Protein AF-A0A2E2NXN2-F1 (afdb_monomer_lite)

Structure (mmCIF, N/CA/C/O backbone):
data_AF-A0A2E2NXN2-F1
#
_entry.id   AF-A0A2E2NXN2-F1
#
loop_
_atom_site.group_PDB
_atom_site.id
_atom_site.type_symbol
_atom_site.label_atom_id
_atom_site.label_alt_id
_atom_site.label_comp_id
_atom_site.label_asym_id
_atom_site.label_entity_id
_atom_site.label_seq_id
_atom_site.pdbx_PDB_ins_code
_atom_site.Cartn_x
_atom_site.Cartn_y
_atom_site.Cartn_z
_atom_site.occupancy
_atom_site.B_iso_or_equiv
_atom_site.auth_seq_id
_atom_site.auth_comp_id
_atom_site.auth_asym_id
_atom_site.auth_atom_id
_atom_site.pdbx_PDB_model_num
ATOM 1 N N . MET A 1 1 ? 5.756 39.351 -25.625 1.00 52.53 1 MET A N 1
ATOM 2 C CA . MET A 1 1 ? 7.095 38.744 -25.832 1.00 52.53 1 MET A CA 1
ATOM 3 C C . MET A 1 1 ? 7.961 39.513 -26.841 1.00 52.53 1 MET A C 1
ATOM 5 O O . MET A 1 1 ? 9.166 39.566 -26.636 1.00 52.53 1 MET A O 1
ATOM 9 N N . SER A 1 2 ? 7.402 40.115 -27.902 1.00 68.62 2 SER A N 1
ATOM 10 C CA . SER A 1 2 ? 8.169 40.865 -28.922 1.00 68.62 2 SER A CA 1
ATOM 11 C C . SER A 1 2 ? 8.747 42.198 -28.428 1.00 68.62 2 SER A C 1
ATOM 13 O O . SER A 1 2 ? 9.876 42.533 -28.765 1.00 68.62 2 SER A O 1
ATOM 15 N N . ASP A 1 3 ? 8.009 42.917 -27.583 1.00 78.19 3 ASP A N 1
ATOM 16 C CA . ASP A 1 3 ? 8.387 44.254 -27.103 1.00 78.19 3 ASP A CA 1
ATOM 17 C C . ASP A 1 3 ? 9.702 44.262 -26.296 1.00 78.19 3 ASP A C 1
ATOM 19 O O . ASP A 1 3 ? 10.603 45.061 -26.533 1.00 78.19 3 ASP A O 1
ATOM 23 N N . LEU A 1 4 ? 9.886 43.268 -25.422 1.00 77.50 4 LEU A N 1
ATOM 24 C CA . LEU A 1 4 ? 11.126 43.073 -24.660 1.00 77.50 4 LEU A CA 1
ATOM 25 C C . LEU A 1 4 ? 12.338 42.795 -25.555 1.00 77.50 4 LEU A C 1
ATOM 27 O O . LEU A 1 4 ? 13.413 43.340 -25.319 1.00 77.50 4 LEU A O 1
ATOM 31 N N . ARG A 1 5 ? 12.174 41.968 -26.597 1.00 79.12 5 ARG A N 1
ATOM 32 C CA . ARG A 1 5 ? 13.269 41.676 -27.536 1.00 79.12 5 ARG A CA 1
ATOM 33 C C . ARG A 1 5 ? 13.701 42.920 -28.298 1.00 79.12 5 ARG A C 1
ATOM 35 O O . ARG A 1 5 ? 14.898 43.111 -28.490 1.00 79.12 5 ARG A O 1
ATOM 42 N N . ASN A 1 6 ? 12.748 43.752 -28.704 1.00 83.00 6 ASN A N 1
ATOM 43 C CA . ASN A 1 6 ? 13.043 44.978 -29.435 1.00 83.00 6 ASN A CA 1
ATOM 44 C C . ASN A 1 6 ? 13.785 45.978 -28.542 1.00 83.00 6 ASN A C 1
ATOM 46 O O . ASN A 1 6 ? 14.853 46.446 -28.920 1.00 83.00 6 ASN A O 1
ATOM 50 N N . ARG A 1 7 ? 13.323 46.171 -27.302 1.00 80.00 7 ARG A N 1
ATOM 51 C CA . ARG A 1 7 ? 13.971 47.063 -26.328 1.00 80.00 7 ARG A CA 1
ATOM 52 C C . ARG A 1 7 ? 15.392 46.636 -25.949 1.00 80.00 7 ARG A C 1
ATOM 54 O O . ARG A 1 7 ? 16.252 47.491 -25.770 1.00 80.00 7 ARG A O 1
ATOM 61 N N . ILE A 1 8 ? 15.661 45.333 -25.839 1.00 81.31 8 ILE A N 1
ATOM 62 C CA . ILE A 1 8 ? 17.018 44.816 -25.577 1.00 81.31 8 ILE A CA 1
ATOM 63 C C . ILE A 1 8 ? 17.920 45.032 -26.797 1.00 81.31 8 ILE A C 1
ATOM 65 O O . ILE A 1 8 ? 19.082 45.403 -26.657 1.00 81.31 8 ILE A O 1
ATOM 69 N N . LYS A 1 9 ? 17.383 44.824 -28.003 1.00 79.75 9 LYS A N 1
ATOM 70 C CA . LYS A 1 9 ? 18.127 45.002 -29.252 1.00 79.75 9 LYS A CA 1
ATOM 71 C C . LYS A 1 9 ? 18.479 46.471 -29.510 1.00 79.75 9 LYS A C 1
ATOM 73 O O . LYS A 1 9 ? 19.564 46.741 -30.014 1.00 79.75 9 LYS A O 1
ATOM 78 N N . GLU A 1 10 ? 17.588 47.390 -29.150 1.00 83.75 10 GLU A N 1
ATOM 79 C CA . GLU A 1 10 ? 17.779 48.839 -29.293 1.00 83.75 10 GLU A CA 1
ATOM 80 C C . GLU A 1 10 ? 18.794 49.413 -28.295 1.00 83.75 10 GLU A C 1
ATOM 82 O O . GLU A 1 10 ? 19.500 50.352 -28.640 1.00 83.75 10 GLU A O 1
ATOM 87 N N . ASN A 1 11 ? 18.934 48.816 -27.105 1.00 79.56 11 ASN A N 1
ATOM 88 C CA . ASN A 1 11 ? 19.851 49.285 -26.054 1.00 79.56 11 ASN A CA 1
ATOM 89 C C . ASN A 1 11 ? 21.095 48.387 -25.894 1.00 79.56 11 ASN A C 1
ATOM 91 O O . ASN A 1 11 ? 21.743 48.383 -24.853 1.00 79.56 11 ASN A O 1
ATOM 95 N N . LYS A 1 12 ? 21.439 47.600 -26.923 1.00 73.12 12 LYS A N 1
ATOM 96 C CA . LYS A 1 12 ? 22.493 46.567 -26.874 1.00 73.12 12 LYS A CA 1
ATOM 97 C C . LYS A 1 12 ? 23.868 47.100 -26.435 1.00 73.12 12 LYS A C 1
ATOM 99 O O . LYS A 1 12 ? 24.584 46.398 -25.730 1.00 73.12 12 LYS A O 1
ATOM 104 N N . SER A 1 13 ? 24.220 48.333 -26.805 1.00 72.06 13 SER A N 1
ATOM 105 C CA . SER A 1 13 ? 25.487 48.967 -26.402 1.00 72.06 13 SER A CA 1
ATOM 106 C C . SER A 1 13 ? 25.571 49.261 -24.901 1.00 72.06 13 SER A C 1
ATOM 108 O O . SER A 1 13 ? 26.657 49.231 -24.342 1.00 72.06 13 SER A O 1
ATOM 110 N N . GLU A 1 14 ? 24.442 49.491 -24.222 1.00 70.00 14 GLU A N 1
ATOM 111 C CA . GLU A 1 14 ? 24.423 49.708 -22.766 1.00 70.00 14 GLU A CA 1
ATOM 112 C C . GLU A 1 14 ? 24.625 48.407 -21.972 1.00 70.00 14 GLU A C 1
ATOM 114 O O . GLU A 1 14 ? 24.992 48.451 -20.798 1.00 70.00 14 GLU A O 1
ATOM 119 N N . PHE A 1 15 ? 24.402 47.247 -22.600 1.00 68.75 15 PHE A N 1
ATOM 120 C CA . PHE A 1 15 ? 24.494 45.936 -21.951 1.00 68.75 15 PHE A CA 1
ATOM 121 C C . PHE A 1 15 ? 25.829 45.216 -22.178 1.00 68.75 15 PHE A C 1
ATOM 123 O O . PHE A 1 15 ? 26.239 44.441 -21.316 1.00 68.75 15 PHE A O 1
ATOM 130 N N . ASP A 1 16 ? 26.504 45.456 -23.306 1.00 68.06 16 ASP A N 1
ATOM 131 C CA . ASP A 1 16 ? 27.692 44.685 -23.710 1.00 68.06 16 ASP A CA 1
ATOM 132 C C . ASP A 1 16 ? 29.033 45.274 -23.205 1.00 68.06 16 ASP A C 1
ATOM 134 O O . ASP A 1 16 ? 30.060 44.607 -23.307 1.00 68.06 16 ASP A O 1
ATOM 138 N N . GLU A 1 17 ? 29.059 46.497 -22.654 1.00 64.50 17 GLU A N 1
ATOM 139 C CA . GLU A 1 17 ? 30.315 47.242 -22.402 1.00 64.50 17 GLU A CA 1
ATOM 140 C C . GLU A 1 17 ? 30.837 47.226 -20.949 1.00 64.50 17 GLU A C 1
ATOM 142 O O . GLU A 1 17 ? 31.916 47.752 -20.677 1.00 64.50 17 GLU A O 1
ATOM 147 N N . GLN A 1 18 ? 30.126 46.618 -19.994 1.00 68.25 18 GLN A N 1
ATOM 148 C CA . GLN A 1 18 ? 30.577 46.566 -18.595 1.00 68.25 18 GLN A CA 1
ATOM 149 C C . GLN A 1 18 ? 31.181 45.208 -18.237 1.00 68.25 18 GLN A C 1
ATOM 151 O O . GLN A 1 18 ? 30.473 44.212 -18.079 1.00 68.25 18 GLN A O 1
ATOM 156 N N . GLU A 1 19 ? 32.499 45.178 -18.027 1.00 69.31 19 GLU A N 1
ATOM 157 C CA . GLU A 1 19 ? 33.149 44.028 -17.405 1.00 69.31 19 GLU A CA 1
ATOM 158 C C . GLU A 1 19 ? 32.616 43.821 -15.982 1.00 69.31 19 GLU A C 1
ATOM 160 O O . GLU A 1 19 ? 32.508 44.749 -15.173 1.00 69.31 19 GLU A O 1
ATOM 165 N N . LEU A 1 20 ? 32.270 42.573 -15.668 1.00 74.50 20 LEU A N 1
ATOM 166 C CA . LEU A 1 20 ? 31.746 42.225 -14.356 1.00 74.50 20 LEU A CA 1
ATOM 167 C C . LEU A 1 20 ? 32.808 42.499 -13.276 1.00 74.50 20 LEU A C 1
ATOM 169 O O . LEU A 1 20 ? 33.968 42.114 -13.437 1.00 74.50 20 LEU A O 1
ATOM 173 N N . PRO A 1 21 ? 32.431 43.097 -12.131 1.00 77.81 21 PRO A N 1
ATOM 174 C CA . PRO A 1 21 ? 33.379 43.391 -11.065 1.00 77.81 21 PRO A CA 1
ATOM 175 C C . PRO A 1 21 ? 34.055 42.113 -10.558 1.00 77.81 21 PRO A C 1
ATOM 177 O O . PRO A 1 21 ? 33.411 41.068 -10.415 1.00 77.81 21 PRO A O 1
ATOM 180 N N . PHE A 1 22 ? 35.343 42.206 -10.225 1.00 79.44 22 PHE A N 1
ATOM 181 C CA . PHE A 1 22 ? 36.144 41.062 -9.791 1.00 79.44 22 PHE A CA 1
ATOM 182 C C . PHE A 1 22 ? 35.458 40.259 -8.667 1.00 79.44 22 PHE A C 1
ATOM 184 O O . PHE A 1 22 ? 34.913 40.814 -7.708 1.00 79.44 22 PHE A O 1
ATOM 191 N N . GLY A 1 23 ? 35.439 38.930 -8.807 1.00 80.56 23 GLY A N 1
ATOM 192 C CA . GLY A 1 23 ? 34.753 38.026 -7.877 1.00 80.56 23 GLY A CA 1
ATOM 193 C C . GLY A 1 23 ? 33.227 37.956 -8.041 1.00 80.56 23 GLY A C 1
ATOM 194 O O . GLY A 1 23 ? 32.562 37.311 -7.226 1.00 80.56 23 GLY A O 1
ATOM 195 N N . HIS A 1 24 ? 32.642 38.581 -9.074 1.00 85.69 24 HIS A N 1
ATOM 196 C CA . HIS A 1 24 ? 31.220 38.441 -9.408 1.00 85.69 24 HIS A CA 1
ATOM 197 C C . HIS A 1 24 ? 30.812 36.974 -9.567 1.00 85.69 24 HIS A C 1
ATOM 199 O O . HIS A 1 24 ? 29.833 36.559 -8.952 1.00 85.69 24 HIS A O 1
ATOM 205 N N . GLU A 1 25 ? 31.592 36.177 -10.297 1.00 82.94 25 GLU A N 1
ATOM 206 C CA . GLU A 1 25 ? 31.293 34.761 -10.510 1.00 82.94 25 GLU A CA 1
ATOM 207 C C . GLU A 1 25 ? 31.271 33.963 -9.202 1.00 82.94 25 GLU A C 1
ATOM 209 O O . GLU A 1 25 ? 30.300 33.263 -8.928 1.00 82.94 25 GLU A O 1
ATOM 214 N N . ALA A 1 26 ? 32.260 34.146 -8.326 1.00 86.31 26 ALA A N 1
ATOM 215 C CA . ALA A 1 26 ? 32.277 33.487 -7.020 1.00 86.31 26 ALA A CA 1
ATOM 216 C C . ALA A 1 26 ? 31.067 33.887 -6.151 1.00 86.31 26 ALA A C 1
ATOM 218 O O . ALA A 1 26 ? 30.450 33.044 -5.494 1.00 86.31 26 ALA A O 1
ATOM 219 N N . ARG A 1 27 ? 30.670 35.170 -6.167 1.00 84.38 27 ARG A N 1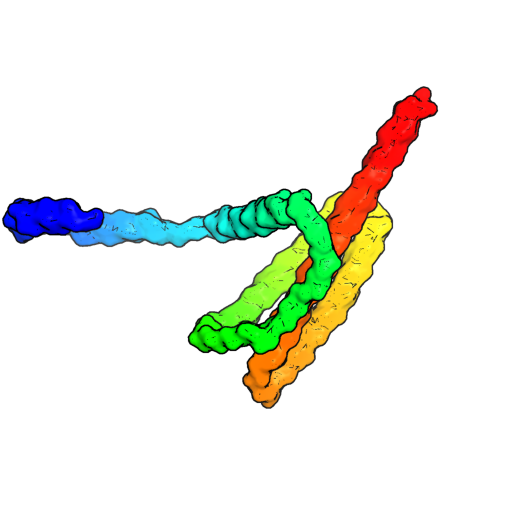
ATOM 220 C CA . ARG A 1 27 ? 29.462 35.650 -5.467 1.00 84.38 27 ARG A CA 1
ATOM 221 C C . ARG A 1 27 ? 28.183 35.082 -6.081 1.00 84.38 27 ARG A C 1
ATOM 223 O O . ARG A 1 27 ? 27.268 34.729 -5.338 1.00 84.38 27 ARG A O 1
ATOM 230 N N . PHE A 1 28 ? 28.122 34.984 -7.405 1.00 85.88 28 PHE A N 1
ATOM 231 C CA . PHE A 1 28 ? 26.993 34.433 -8.143 1.00 85.88 28 PHE A CA 1
ATOM 232 C C . PHE A 1 28 ? 26.836 32.934 -7.878 1.00 85.88 28 PHE A C 1
ATOM 234 O O . PHE A 1 28 ? 25.760 32.499 -7.475 1.00 85.88 28 PHE A O 1
ATOM 241 N N . GLN A 1 29 ? 27.920 32.161 -7.957 1.00 83.56 29 GLN A N 1
ATOM 242 C CA . GLN A 1 29 ? 27.937 30.738 -7.614 1.00 83.56 29 GLN A CA 1
ATOM 243 C C . GLN A 1 29 ? 27.533 30.495 -6.152 1.00 83.56 29 GLN A C 1
AT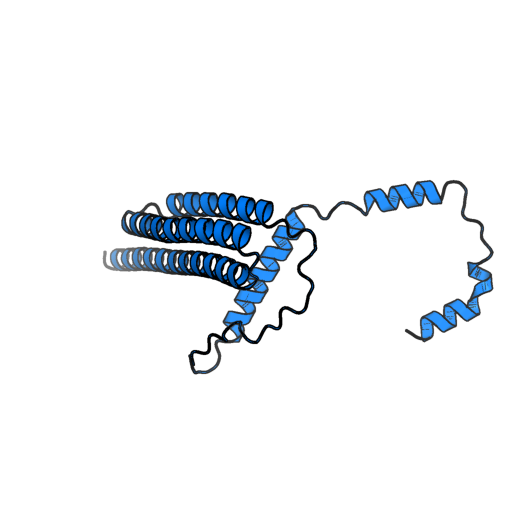OM 245 O O . GLN A 1 29 ? 26.752 2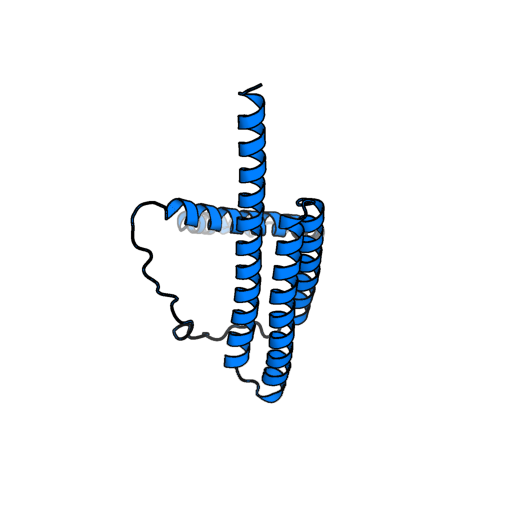9.588 -5.866 1.00 83.56 29 GLN A O 1
ATOM 250 N N . ASN A 1 30 ? 27.989 31.332 -5.215 1.00 84.06 30 ASN A N 1
ATOM 251 C CA . ASN A 1 30 ? 27.572 31.242 -3.812 1.00 84.06 30 ASN A CA 1
ATOM 252 C C . ASN A 1 30 ? 26.077 31.554 -3.613 1.00 84.06 30 ASN A C 1
ATOM 254 O O . ASN A 1 30 ? 25.426 30.928 -2.773 1.00 84.06 30 ASN A O 1
ATOM 258 N N . ARG A 1 31 ? 25.507 32.487 -4.388 1.00 81.81 31 ARG A N 1
ATOM 259 C CA . ARG A 1 31 ? 24.061 32.773 -4.392 1.00 81.81 31 ARG A CA 1
ATOM 260 C C . ARG A 1 31 ? 23.259 31.630 -5.019 1.00 81.81 31 ARG A C 1
ATOM 262 O O . ARG A 1 31 ? 22.259 31.228 -4.433 1.00 81.81 31 ARG A O 1
ATOM 269 N N . LEU A 1 32 ? 23.737 31.052 -6.123 1.00 74.69 32 LEU A N 1
ATOM 270 C CA . LEU A 1 32 ? 23.156 29.867 -6.764 1.00 74.69 32 LEU A CA 1
ATOM 271 C C . LEU A 1 32 ? 23.115 28.675 -5.811 1.00 74.69 32 LEU A C 1
ATOM 273 O O . LEU A 1 32 ? 22.061 28.078 -5.640 1.00 74.69 32 LEU A O 1
ATOM 277 N N . LYS A 1 33 ? 24.213 28.373 -5.110 1.00 72.38 33 LYS A N 1
ATOM 278 C CA . LYS A 1 33 ? 24.255 27.290 -4.110 1.00 72.38 33 LYS A CA 1
ATOM 279 C C . LYS A 1 33 ? 23.304 27.532 -2.930 1.00 72.38 33 LYS A C 1
ATOM 281 O O . LYS A 1 33 ? 22.752 26.577 -2.394 1.00 72.38 33 LYS A O 1
ATOM 286 N N . LYS A 1 34 ? 23.066 28.793 -2.541 1.00 68.56 34 LYS A N 1
ATOM 287 C CA . LYS A 1 34 ? 22.053 29.162 -1.530 1.00 68.56 34 LYS A CA 1
ATOM 288 C C . LYS A 1 34 ? 20.613 29.041 -2.039 1.00 68.56 34 LYS A C 1
ATOM 290 O O . LYS A 1 34 ? 19.726 28.788 -1.229 1.00 68.56 34 LYS A O 1
ATOM 295 N N . MET A 1 35 ? 20.390 29.241 -3.337 1.00 61.06 35 MET A N 1
ATOM 296 C CA . MET A 1 35 ? 19.080 29.126 -3.987 1.00 61.06 35 MET A CA 1
ATOM 297 C C . MET A 1 35 ? 18.747 27.674 -4.347 1.00 61.06 35 MET A C 1
ATOM 299 O O . MET A 1 35 ? 17.594 27.275 -4.255 1.00 61.06 35 MET A O 1
ATOM 303 N N . ASN A 1 36 ? 19.767 26.856 -4.621 1.00 51.31 36 ASN A N 1
ATOM 304 C CA . ASN A 1 36 ? 19.680 25.410 -4.814 1.00 51.31 36 ASN A CA 1
ATOM 305 C C . ASN A 1 36 ? 19.553 24.661 -3.476 1.00 51.31 36 ASN A C 1
ATOM 307 O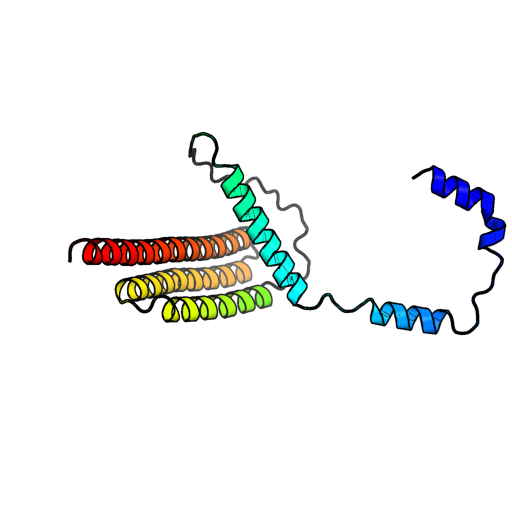 O . ASN A 1 36 ? 20.126 23.588 -3.268 1.00 51.31 36 ASN A O 1
ATOM 311 N N . ARG A 1 37 ? 18.790 25.230 -2.535 1.00 55.12 37 ARG A N 1
ATOM 312 C CA . ARG A 1 37 ? 18.192 24.411 -1.490 1.00 55.12 37 ARG A CA 1
ATOM 313 C C . ARG A 1 37 ? 17.262 23.472 -2.232 1.00 55.12 37 ARG A C 1
ATOM 315 O O . ARG A 1 37 ? 16.224 23.918 -2.714 1.00 55.12 37 ARG A O 1
ATOM 322 N N . LYS A 1 38 ? 17.662 22.197 -2.339 1.00 57.88 38 LYS A N 1
ATOM 323 C CA . LYS A 1 38 ? 16.748 21.111 -2.701 1.00 57.88 38 LYS A CA 1
ATOM 324 C C . LYS A 1 38 ? 15.438 21.419 -1.984 1.00 57.88 38 LYS A C 1
ATOM 326 O O . LYS A 1 38 ? 15.511 21.664 -0.770 1.00 57.88 38 LYS A O 1
ATOM 331 N N . PRO A 1 39 ? 14.305 21.526 -2.695 1.00 54.38 39 PRO A N 1
ATOM 332 C CA . PRO A 1 39 ? 13.063 21.860 -2.034 1.00 54.38 39 PRO A CA 1
ATOM 333 C C . PRO A 1 39 ? 12.926 20.868 -0.873 1.00 54.38 39 PRO A C 1
ATOM 335 O O . PRO A 1 39 ? 13.111 19.658 -1.030 1.00 54.38 39 PRO A O 1
ATOM 338 N N . GLY A 1 40 ? 12.859 21.403 0.350 1.00 57.75 40 GLY A N 1
ATOM 339 C CA . GLY A 1 40 ? 12.962 20.567 1.545 1.00 57.75 40 GLY A CA 1
ATOM 340 C C . GLY A 1 40 ? 11.818 19.570 1.508 1.00 57.75 40 GLY A C 1
ATOM 341 O O . GLY A 1 40 ? 10.741 19.980 1.101 1.00 57.75 40 GLY A O 1
ATOM 342 N N . ARG A 1 41 ? 12.031 18.308 1.910 1.00 59.62 41 ARG A N 1
ATOM 343 C CA . ARG A 1 41 ? 11.111 17.137 1.850 1.00 59.62 41 ARG A CA 1
ATOM 344 C C . ARG A 1 41 ? 9.611 17.408 2.101 1.00 59.62 41 ARG A C 1
ATOM 346 O O . ARG A 1 41 ? 8.763 16.622 1.708 1.00 59.62 41 ARG A O 1
ATOM 353 N N . ASN A 1 42 ? 9.279 18.545 2.695 1.00 57.16 42 ASN A N 1
ATOM 354 C CA . ASN A 1 42 ? 7.948 19.132 2.788 1.00 57.16 42 ASN A CA 1
ATOM 355 C C . ASN A 1 42 ? 7.313 19.541 1.441 1.00 57.16 42 ASN A C 1
ATOM 357 O O . ASN A 1 42 ? 6.094 19.546 1.366 1.00 57.16 42 ASN A O 1
ATOM 361 N N . TRP A 1 43 ? 8.066 19.856 0.381 1.00 57.19 43 TRP A N 1
ATOM 362 C CA . TRP A 1 43 ? 7.482 20.158 -0.938 1.00 57.19 43 TRP A CA 1
ATOM 363 C C . TRP A 1 43 ? 6.816 18.932 -1.558 1.00 57.19 43 TRP A C 1
ATOM 365 O O . TRP A 1 43 ? 5.762 19.072 -2.159 1.00 57.19 43 TRP A O 1
ATOM 375 N N . LEU A 1 44 ? 7.376 17.737 -1.335 1.00 60.84 44 LEU A N 1
ATOM 376 C CA . LEU A 1 44 ? 6.738 16.476 -1.709 1.00 60.84 44 LEU A CA 1
ATOM 377 C C . LEU A 1 44 ? 5.464 16.252 -0.895 1.00 60.84 44 LEU A C 1
ATOM 379 O O . LEU A 1 44 ? 4.478 15.785 -1.442 1.00 60.84 44 LEU A O 1
ATOM 383 N N . LYS A 1 45 ? 5.439 16.654 0.385 1.00 66.25 45 LYS A N 1
ATOM 384 C CA . LYS A 1 45 ? 4.210 16.621 1.198 1.00 66.25 45 LYS A CA 1
ATOM 385 C C . LYS A 1 45 ? 3.156 17.602 0.680 1.00 66.25 45 LYS A C 1
ATOM 387 O O . LYS A 1 45 ? 1.982 17.268 0.665 1.00 66.25 45 LYS A O 1
ATOM 392 N N . ILE A 1 46 ? 3.573 18.792 0.244 1.00 67.75 46 ILE A N 1
ATOM 393 C CA . ILE A 1 46 ? 2.688 19.803 -0.352 1.00 67.75 46 ILE A CA 1
ATOM 394 C C . ILE A 1 46 ? 2.181 19.330 -1.718 1.00 67.75 46 ILE A C 1
ATOM 396 O O . ILE A 1 46 ? 1.002 19.486 -2.000 1.00 67.75 46 ILE A O 1
ATOM 400 N N . ALA A 1 47 ? 3.034 18.711 -2.536 1.00 62.69 47 ALA A N 1
ATOM 401 C CA . ALA A 1 47 ? 2.650 18.130 -3.817 1.00 62.69 47 ALA A CA 1
ATOM 402 C C . ALA A 1 47 ? 1.691 16.946 -3.628 1.00 62.69 47 ALA A C 1
ATOM 404 O O . ALA A 1 47 ? 0.655 16.909 -4.276 1.00 62.69 47 ALA A O 1
ATOM 405 N N . ALA A 1 48 ? 1.968 16.042 -2.684 1.00 66.81 48 ALA A N 1
ATOM 406 C CA . ALA A 1 48 ? 1.070 14.944 -2.333 1.00 66.81 48 ALA A CA 1
ATOM 407 C C . ALA A 1 48 ? -0.282 15.461 -1.816 1.00 66.81 48 ALA A C 1
ATOM 409 O O . ALA A 1 48 ? -1.326 15.011 -2.272 1.00 66.81 48 ALA A O 1
ATOM 410 N N . ALA A 1 49 ? -0.280 16.462 -0.930 1.00 74.81 49 ALA A N 1
ATOM 411 C CA . ALA A 1 49 ? -1.509 17.095 -0.457 1.00 74.81 49 ALA A CA 1
ATOM 412 C C . ALA A 1 49 ? -2.269 17.812 -1.586 1.00 74.81 49 ALA A C 1
ATOM 414 O O . ALA A 1 49 ? -3.492 17.756 -1.617 1.00 74.81 49 ALA A O 1
ATOM 415 N N . ALA A 1 50 ? -1.572 18.451 -2.530 1.00 73.69 50 ALA A N 1
ATOM 416 C CA . ALA A 1 50 ? -2.188 19.088 -3.690 1.00 73.69 50 ALA A CA 1
ATOM 417 C C . ALA A 1 50 ? -2.796 18.059 -4.651 1.00 73.69 50 ALA A C 1
ATOM 419 O O . ALA A 1 50 ? -3.903 18.274 -5.124 1.00 73.69 50 ALA A O 1
ATOM 420 N N . VAL A 1 51 ? -2.129 16.926 -4.891 1.00 78.00 51 VAL A N 1
ATOM 421 C CA . VAL A 1 51 ? -2.678 15.816 -5.686 1.00 78.00 51 VAL A CA 1
ATOM 422 C C . VAL A 1 51 ? -3.924 15.242 -5.014 1.00 78.00 51 VAL A C 1
ATOM 424 O O . VAL A 1 51 ? -4.940 15.083 -5.679 1.00 78.00 51 VAL A O 1
ATOM 427 N N . ILE A 1 52 ? -3.898 15.022 -3.696 1.00 78.31 52 ILE A N 1
ATOM 428 C CA . ILE A 1 52 ? -5.069 14.560 -2.934 1.00 78.31 52 ILE A CA 1
ATOM 429 C C . ILE A 1 52 ? -6.201 15.599 -2.976 1.00 78.31 52 ILE A C 1
ATOM 431 O O . ILE A 1 52 ? -7.362 15.236 -3.139 1.00 78.31 52 ILE A O 1
ATOM 435 N N . LEU A 1 53 ? -5.899 16.896 -2.870 1.00 76.94 53 LEU A N 1
ATOM 436 C CA . LEU A 1 53 ? -6.903 17.963 -2.964 1.00 76.94 53 LEU A CA 1
ATOM 437 C C . LEU A 1 53 ? -7.483 18.112 -4.374 1.00 76.94 53 LEU A C 1
ATOM 439 O O . LEU A 1 53 ? -8.670 18.376 -4.509 1.00 76.94 53 LEU A O 1
ATOM 443 N N . ILE A 1 54 ? -6.677 17.931 -5.421 1.00 74.75 54 ILE A N 1
ATOM 444 C CA . ILE A 1 54 ? -7.146 17.954 -6.812 1.00 74.75 54 ILE A CA 1
ATOM 445 C C . ILE A 1 54 ? -7.990 16.710 -7.096 1.00 74.75 54 ILE A C 1
ATOM 447 O O . ILE A 1 54 ? -9.052 16.836 -7.692 1.00 74.75 54 ILE A O 1
ATOM 451 N N . ALA A 1 55 ? -7.574 15.535 -6.617 1.00 66.94 55 ALA A N 1
ATOM 452 C CA . ALA A 1 55 ? -8.336 14.297 -6.750 1.00 66.94 55 ALA A CA 1
ATOM 453 C C . ALA A 1 55 ? -9.675 14.378 -6.005 1.00 66.94 55 ALA A C 1
ATOM 455 O O . ALA A 1 55 ? -10.721 14.122 -6.590 1.00 66.94 55 ALA A O 1
ATOM 456 N N . THR A 1 56 ? -9.678 14.819 -4.745 1.00 68.06 56 THR A N 1
ATOM 457 C CA . THR A 1 56 ? -10.927 14.997 -3.983 1.00 68.06 56 THR A CA 1
ATOM 458 C C . THR A 1 56 ? -11.788 16.127 -4.548 1.00 68.06 56 THR A C 1
ATOM 460 O O . THR A 1 56 ? -13.004 15.991 -4.603 1.00 68.06 56 THR A O 1
ATOM 463 N N . GLY A 1 57 ? -11.186 17.214 -5.039 1.00 69.62 57 GLY A N 1
ATOM 464 C CA . GLY A 1 57 ? -11.893 18.300 -5.716 1.00 69.62 57 GLY A CA 1
ATOM 465 C C . GLY A 1 57 ? -12.553 17.867 -7.027 1.00 69.62 57 GLY A C 1
ATOM 466 O O . GLY A 1 57 ? -13.694 18.244 -7.271 1.00 69.62 57 GLY A O 1
ATOM 467 N N . ALA A 1 58 ? -11.881 17.045 -7.838 1.00 64.56 58 ALA A N 1
ATOM 468 C CA . ALA A 1 58 ? -12.438 16.484 -9.069 1.00 64.56 58 ALA A CA 1
ATOM 469 C C . ALA A 1 58 ? -13.602 15.522 -8.780 1.00 64.56 58 ALA A C 1
ATOM 471 O O . ALA A 1 58 ? -14.643 15.623 -9.417 1.00 64.56 58 ALA A O 1
ATOM 472 N N . LEU A 1 59 ? -13.472 14.666 -7.759 1.00 62.47 59 LEU A N 1
ATOM 473 C CA . LEU A 1 59 ? -14.533 13.739 -7.342 1.00 62.47 59 LEU A CA 1
ATOM 474 C C . LEU A 1 59 ? -15.768 14.454 -6.772 1.00 62.47 59 LEU A C 1
ATOM 476 O O . LEU A 1 59 ? -16.888 13.976 -6.920 1.00 62.47 59 LEU A O 1
ATOM 480 N N . LEU A 1 60 ? -15.581 15.599 -6.111 1.00 60.69 60 LEU A N 1
ATOM 481 C CA . LEU A 1 60 ? -16.690 16.414 -5.607 1.00 60.69 60 LEU A CA 1
ATOM 482 C C . LEU A 1 60 ? -17.324 17.288 -6.697 1.00 60.69 60 LEU A C 1
ATOM 484 O O . LEU A 1 60 ? -18.500 17.623 -6.582 1.00 60.69 60 LEU A O 1
ATOM 488 N N . TRP A 1 61 ? -16.565 17.652 -7.734 1.00 59.00 61 TRP A N 1
ATOM 489 C CA . TRP A 1 61 ? -17.070 18.380 -8.900 1.00 59.00 61 TRP A CA 1
ATOM 490 C C . TRP A 1 61 ? -17.959 17.497 -9.785 1.00 59.00 61 TRP A C 1
ATOM 492 O O . TRP A 1 61 ? -18.915 17.995 -10.369 1.00 59.00 61 TRP A O 1
ATOM 502 N N . ASP A 1 62 ? -17.682 16.194 -9.840 1.00 52.59 62 ASP A N 1
ATOM 503 C CA . ASP A 1 62 ? -18.417 15.222 -10.663 1.00 52.59 62 ASP A CA 1
ATOM 504 C C . ASP A 1 62 ? -19.733 14.726 -10.023 1.00 52.59 62 ASP A C 1
ATOM 506 O O . ASP A 1 62 ? -20.455 13.913 -10.587 1.00 52.59 62 ASP A O 1
ATOM 510 N N . ASN A 1 63 ? -20.095 15.242 -8.841 1.00 47.41 63 ASN A N 1
ATOM 511 C CA . ASN A 1 63 ? -21.336 14.894 -8.135 1.00 47.41 63 ASN A CA 1
ATOM 512 C C . ASN A 1 63 ? -22.570 15.680 -8.616 1.00 47.41 63 ASN A C 1
ATOM 514 O O . ASN A 1 63 ? -23.524 15.856 -7.852 1.00 47.41 63 ASN A O 1
ATOM 518 N N . ASP A 1 64 ? -22.587 16.129 -9.871 1.00 49.56 64 ASP A N 1
ATOM 519 C CA . ASP A 1 64 ? -23.813 16.598 -10.510 1.00 49.56 64 ASP A CA 1
ATOM 520 C C . ASP A 1 64 ? -24.118 15.740 -11.745 1.00 49.56 64 ASP A C 1
ATOM 522 O O . ASP A 1 64 ? -23.451 15.803 -12.773 1.00 49.56 64 ASP A O 1
ATOM 526 N N . SER A 1 65 ? -25.187 14.955 -11.610 1.00 45.25 65 SER A N 1
ATOM 527 C CA . SER A 1 65 ? -25.887 14.174 -12.636 1.00 45.25 65 SER A CA 1
ATOM 528 C C . SER A 1 65 ? -25.249 12.871 -13.160 1.00 45.25 65 SER A C 1
ATOM 530 O O . SER A 1 65 ? -24.535 12.830 -14.149 1.00 45.25 65 SER A O 1
ATOM 532 N N . SER A 1 66 ? -25.762 11.780 -12.578 1.00 45.69 66 SER A N 1
ATOM 533 C CA . SER A 1 66 ? -26.335 10.609 -13.265 1.00 45.69 66 SER A CA 1
ATOM 534 C C . SER A 1 66 ? -25.442 9.693 -14.116 1.00 45.69 66 SER A C 1
ATOM 536 O O . SER A 1 66 ? -24.839 10.097 -15.097 1.00 45.69 66 SER A O 1
ATOM 538 N N . GLU A 1 67 ? -25.597 8.400 -13.809 1.00 38.22 67 GLU A N 1
ATOM 539 C CA . GLU A 1 67 ? -25.160 7.214 -14.556 1.00 38.22 67 GLU A CA 1
ATOM 540 C C . GLU A 1 67 ? -23.750 6.704 -14.244 1.00 38.22 67 GLU A C 1
ATOM 542 O O . GLU A 1 67 ? -22.779 6.905 -14.965 1.00 38.22 67 GLU A O 1
ATOM 547 N N . LEU A 1 68 ? -23.707 5.892 -13.182 1.00 46.78 68 LEU A N 1
ATOM 548 C CA . LEU A 1 68 ? -22.756 4.799 -13.005 1.00 46.78 68 LEU A CA 1
ATOM 549 C C . LEU A 1 68 ? -22.884 3.807 -14.175 1.00 46.78 68 LEU A C 1
ATOM 551 O O . LEU A 1 68 ? -23.483 2.742 -14.038 1.00 46.78 68 LEU A O 1
ATOM 555 N N . ASN A 1 69 ? -22.333 4.158 -15.332 1.00 36.62 69 ASN A N 1
ATOM 556 C CA . ASN A 1 69 ? -22.029 3.199 -16.378 1.00 36.62 69 ASN A CA 1
ATOM 557 C C . ASN A 1 69 ? -20.567 2.796 -16.236 1.00 36.62 69 ASN A C 1
ATOM 559 O O . ASN A 1 69 ? -19.636 3.556 -16.487 1.00 36.62 69 ASN A O 1
ATOM 563 N N . SER A 1 70 ? -20.404 1.551 -15.808 1.00 47.53 70 SER A N 1
ATOM 564 C CA . SER A 1 70 ? -19.189 0.767 -15.911 1.00 47.53 70 SER A CA 1
ATOM 565 C C . SER A 1 70 ? -18.546 0.928 -17.289 1.00 47.53 70 SER A C 1
ATOM 567 O O . SER A 1 70 ? -19.010 0.374 -18.285 1.00 47.53 70 SER A O 1
ATOM 569 N N . SER A 1 71 ? -17.440 1.647 -17.334 1.00 35.22 71 SER A N 1
ATOM 570 C CA . SER A 1 71 ? -16.382 1.441 -18.309 1.00 35.22 71 SER A CA 1
ATOM 571 C C . SER A 1 71 ? -15.086 1.646 -17.551 1.00 35.22 71 SER A C 1
ATOM 573 O O . SER A 1 71 ? -14.520 2.730 -17.502 1.00 35.22 71 SER A O 1
ATOM 575 N N . VAL A 1 72 ? -14.653 0.572 -16.889 1.00 43.44 72 VAL A N 1
ATOM 576 C CA . VAL A 1 72 ? -13.222 0.346 -16.719 1.00 43.44 72 VAL A CA 1
ATOM 577 C C . VAL A 1 72 ? -12.699 0.275 -18.147 1.00 43.44 72 VAL A C 1
ATOM 579 O O . VAL A 1 72 ? -12.851 -0.752 -18.807 1.00 43.44 72 VAL A O 1
ATOM 582 N N . GLU A 1 73 ? -12.208 1.403 -18.662 1.00 36.12 73 GLU A N 1
ATOM 583 C CA . GLU A 1 73 ? -11.394 1.410 -19.866 1.00 36.12 73 GLU A CA 1
ATOM 584 C C . GLU A 1 73 ? -10.261 0.428 -19.602 1.00 36.12 73 GLU A C 1
ATOM 586 O O . GLU A 1 73 ? -9.397 0.617 -18.742 1.00 36.12 73 GLU A O 1
ATOM 591 N N . THR A 1 74 ? -10.337 -0.704 -20.289 1.00 38.00 74 THR A N 1
ATOM 592 C CA . THR A 1 74 ? -9.240 -1.641 -20.381 1.00 38.00 74 THR A CA 1
ATOM 593 C C . THR A 1 74 ? -8.023 -0.855 -20.829 1.00 38.00 74 THR A C 1
ATOM 595 O O . THR A 1 74 ? -8.038 -0.240 -21.890 1.00 38.00 74 THR A O 1
ATOM 598 N N . VAL A 1 75 ? -6.959 -0.940 -20.035 1.00 48.38 75 VAL A N 1
ATOM 599 C CA . VAL A 1 75 ? -5.605 -0.394 -20.248 1.00 48.38 75 VAL A CA 1
ATOM 600 C C . VAL A 1 75 ? -4.950 -0.871 -21.568 1.00 48.38 75 VAL A C 1
ATOM 602 O O . VAL A 1 75 ? -3.756 -0.700 -21.771 1.00 48.38 75 VAL A O 1
ATOM 605 N N . ALA A 1 76 ? -5.717 -1.505 -22.458 1.00 44.06 76 ALA A N 1
ATOM 606 C CA . ALA A 1 76 ? -5.314 -2.029 -23.752 1.00 44.06 76 ALA A CA 1
ATOM 607 C C . ALA A 1 76 ? -5.088 -0.935 -24.813 1.00 44.06 76 ALA A C 1
ATOM 609 O O . ALA A 1 76 ? -4.359 -1.197 -25.763 1.00 44.06 76 ALA A O 1
ATOM 610 N N . ASP A 1 77 ? -5.641 0.272 -24.631 1.00 34.62 77 ASP A N 1
ATOM 611 C CA . ASP A 1 77 ? -5.454 1.404 -25.560 1.00 34.62 77 ASP A CA 1
ATOM 612 C C . ASP A 1 77 ? -4.389 2.414 -25.098 1.00 34.62 77 ASP A C 1
ATOM 614 O O . ASP A 1 77 ? -4.108 3.395 -25.787 1.00 34.62 77 ASP A O 1
ATOM 618 N N . LEU A 1 78 ? -3.732 2.164 -23.960 1.00 42.66 78 LEU A N 1
ATOM 619 C CA . LEU A 1 78 ? -2.471 2.830 -23.660 1.00 42.66 78 LEU A CA 1
ATOM 620 C C . LEU A 1 78 ? -1.388 2.143 -24.492 1.00 42.66 78 LEU A C 1
ATOM 622 O O . LEU A 1 78 ? -0.706 1.232 -24.022 1.00 42.66 78 LEU A O 1
ATOM 626 N N . GLU A 1 79 ? -1.216 2.601 -25.736 1.00 41.56 79 GLU A N 1
ATOM 627 C CA . GLU A 1 79 ? 0.097 2.567 -26.376 1.00 41.56 79 GLU A CA 1
ATOM 628 C C . GLU A 1 79 ? 1.065 3.208 -25.376 1.00 41.56 79 GLU A C 1
ATOM 630 O O . GLU A 1 79 ? 1.131 4.427 -25.220 1.00 41.56 79 GLU A O 1
ATOM 635 N N . LEU A 1 80 ? 1.748 2.348 -24.617 1.00 44.69 80 LEU A N 1
ATOM 636 C CA . LEU A 1 80 ? 2.873 2.663 -23.754 1.00 44.69 80 LEU A CA 1
ATOM 637 C C . LEU A 1 80 ? 3.979 3.181 -24.668 1.00 44.69 80 LEU A C 1
ATOM 639 O O . LEU A 1 80 ? 4.916 2.475 -25.043 1.00 44.69 80 LEU A O 1
ATOM 643 N N . GLU A 1 81 ? 3.830 4.429 -25.098 1.00 38.66 81 GLU A N 1
ATOM 644 C CA . GLU A 1 81 ? 4.777 5.129 -25.936 1.00 38.66 81 GLU A CA 1
ATOM 645 C C . GLU A 1 81 ? 6.003 5.445 -25.073 1.00 38.66 81 GLU A C 1
ATOM 647 O O . GLU A 1 81 ? 6.149 6.497 -24.459 1.00 38.66 81 GLU A O 1
ATOM 652 N N . ARG A 1 82 ? 6.857 4.423 -24.964 1.00 49.38 82 ARG A N 1
ATOM 653 C CA . ARG A 1 82 ? 8.317 4.461 -24.882 1.00 49.38 82 ARG A CA 1
ATOM 654 C C . ARG A 1 82 ? 8.876 5.685 -24.170 1.00 49.38 82 ARG A C 1
ATOM 656 O O . ARG A 1 82 ? 9.500 6.538 -24.799 1.00 49.38 82 ARG A O 1
ATOM 663 N N . GLN A 1 83 ? 8.714 5.716 -22.853 1.00 41.28 83 GLN A N 1
ATOM 664 C CA . GLN A 1 83 ? 9.590 6.461 -21.947 1.00 41.28 83 GLN A CA 1
ATOM 665 C C . GLN A 1 83 ? 9.352 6.034 -20.492 1.00 41.28 83 GLN A C 1
ATOM 667 O O . GLN A 1 83 ? 9.158 6.853 -19.600 1.00 41.28 83 GLN A O 1
ATOM 672 N N . LEU A 1 84 ? 9.389 4.724 -20.230 1.00 45.62 84 LEU A N 1
ATOM 673 C CA . LEU A 1 84 ? 9.803 4.281 -18.900 1.00 45.62 84 LEU A CA 1
ATOM 674 C C . LEU A 1 84 ? 11.272 4.718 -18.749 1.00 45.62 84 LEU A C 1
ATOM 676 O O . LEU A 1 84 ? 12.074 4.385 -19.626 1.00 45.62 84 LEU A O 1
ATOM 680 N N . PRO A 1 85 ? 11.627 5.529 -17.737 1.00 43.78 85 PRO A N 1
ATOM 681 C CA . PRO A 1 85 ? 13.011 5.913 -17.497 1.00 43.78 85 PRO A CA 1
ATOM 682 C C . PRO A 1 85 ? 13.899 4.668 -17.446 1.00 43.78 85 PRO A C 1
ATOM 684 O O . PRO A 1 85 ? 13.513 3.662 -16.856 1.00 43.78 85 PRO A O 1
ATOM 687 N N . GLU A 1 86 ? 15.087 4.748 -18.046 1.00 50.22 86 GLU A N 1
ATOM 688 C CA . GLU A 1 86 ? 16.069 3.649 -18.109 1.00 50.22 86 GLU A CA 1
ATOM 689 C C . GLU A 1 86 ? 16.528 3.176 -16.707 1.00 50.22 86 GLU A C 1
ATOM 691 O O . GLU A 1 86 ? 17.056 2.081 -16.557 1.00 50.22 86 GLU A O 1
ATOM 696 N N . GLU A 1 87 ? 16.237 3.968 -15.669 1.00 49.88 87 GLU A N 1
ATOM 697 C CA . GLU A 1 87 ? 16.331 3.621 -14.249 1.00 49.88 87 GLU A CA 1
ATOM 698 C C . GLU A 1 87 ? 14.965 3.845 -13.585 1.00 49.88 87 GLU A C 1
ATOM 700 O O . GLU A 1 87 ? 14.710 4.853 -12.923 1.00 49.88 87 GLU A O 1
ATOM 705 N N . LEU A 1 88 ? 14.029 2.920 -13.790 1.00 53.38 88 LEU A N 1
ATOM 706 C CA . LEU A 1 88 ? 12.858 2.847 -12.929 1.00 53.38 88 LEU A CA 1
ATOM 707 C C . LEU A 1 88 ? 13.334 2.249 -11.597 1.00 53.38 88 LEU A C 1
ATOM 709 O O . LEU A 1 88 ? 13.573 1.048 -11.501 1.00 53.38 88 LEU A O 1
ATOM 713 N N . GLU A 1 89 ? 13.499 3.084 -10.568 1.00 63.53 89 GLU A N 1
ATOM 714 C CA . GLU A 1 89 ? 13.813 2.668 -9.189 1.00 63.53 89 GLU A CA 1
ATOM 715 C C . GLU A 1 89 ? 12.601 1.950 -8.538 1.00 63.53 89 GLU A C 1
ATOM 717 O O . GLU A 1 89 ? 12.151 2.305 -7.446 1.00 63.53 89 GLU A O 1
ATOM 722 N N . ILE A 1 90 ? 12.026 0.946 -9.221 1.00 67.44 90 ILE A N 1
ATOM 723 C CA . ILE A 1 90 ? 10.839 0.187 -8.785 1.00 67.44 90 ILE A CA 1
ATOM 724 C C . ILE A 1 90 ? 11.082 -0.416 -7.406 1.00 67.44 90 ILE A C 1
ATOM 726 O O . ILE A 1 90 ? 10.186 -0.413 -6.568 1.00 67.44 90 ILE A O 1
ATOM 730 N N . GLU A 1 91 ? 12.294 -0.909 -7.158 1.00 73.19 91 GLU A N 1
ATOM 731 C CA . GLU A 1 91 ? 12.654 -1.540 -5.892 1.00 73.19 91 GLU A CA 1
ATOM 732 C C . GLU A 1 91 ? 12.593 -0.548 -4.721 1.00 73.19 91 GLU A C 1
ATOM 734 O O . GLU A 1 91 ? 11.991 -0.842 -3.685 1.00 73.19 91 GLU A O 1
ATOM 739 N N . GLU A 1 92 ? 13.165 0.651 -4.875 1.00 73.69 92 GLU A N 1
ATOM 740 C CA . GLU A 1 92 ? 13.132 1.668 -3.821 1.00 73.69 92 GLU A CA 1
ATOM 741 C C . GLU A 1 92 ? 11.707 2.187 -3.599 1.00 73.69 92 GLU A C 1
ATOM 743 O O . GLU A 1 92 ? 11.267 2.312 -2.451 1.00 73.69 92 GLU A O 1
ATOM 748 N N . ALA A 1 93 ? 10.956 2.413 -4.680 1.00 75.44 93 ALA A N 1
ATOM 749 C CA . ALA A 1 93 ? 9.555 2.813 -4.613 1.00 75.44 93 ALA A CA 1
ATOM 750 C C . ALA A 1 93 ? 8.681 1.748 -3.925 1.00 75.44 93 ALA A C 1
ATOM 752 O O . ALA A 1 93 ? 7.897 2.083 -3.035 1.00 75.44 93 ALA A O 1
ATOM 753 N N . SER A 1 94 ? 8.861 0.472 -4.280 1.00 78.81 94 SER A N 1
ATOM 754 C CA . SER A 1 94 ? 8.196 -0.684 -3.666 1.00 78.81 94 SER A CA 1
ATOM 755 C C . SER A 1 94 ? 8.504 -0.752 -2.173 1.00 78.81 94 SER A C 1
ATOM 757 O O . SER A 1 94 ? 7.602 -0.740 -1.336 1.00 78.81 94 SER A O 1
ATOM 759 N N . LYS A 1 95 ? 9.784 -0.691 -1.799 1.00 83.25 95 LYS A N 1
ATOM 760 C CA . LYS A 1 95 ? 10.206 -0.712 -0.395 1.00 83.25 95 LYS A CA 1
ATOM 761 C C . LYS A 1 95 ? 9.623 0.450 0.406 1.00 83.25 95 LYS A C 1
ATOM 763 O O . LYS A 1 95 ? 9.171 0.252 1.534 1.00 83.25 95 LYS A O 1
ATOM 768 N N . TYR A 1 96 ? 9.643 1.658 -0.153 1.00 81.50 96 TYR A N 1
ATOM 769 C CA . TYR A 1 96 ? 9.051 2.829 0.485 1.00 81.50 96 TYR A CA 1
ATOM 770 C C . TYR A 1 96 ? 7.539 2.670 0.669 1.00 81.50 96 TYR A C 1
ATOM 772 O O . TYR A 1 96 ? 7.014 2.990 1.741 1.00 81.50 96 TYR A O 1
ATOM 780 N N . TYR A 1 97 ? 6.848 2.155 -0.351 1.00 84.88 97 TYR A N 1
ATOM 781 C CA . TYR A 1 97 ? 5.427 1.849 -0.276 1.00 84.88 97 TYR A CA 1
ATOM 782 C C . TYR A 1 97 ? 5.147 0.859 0.858 1.00 84.88 97 TYR A C 1
ATOM 784 O O . TYR A 1 97 ? 4.322 1.156 1.718 1.00 84.88 97 TYR A O 1
ATOM 792 N N . GLU A 1 98 ? 5.854 -0.274 0.908 1.00 87.62 98 GLU A N 1
ATOM 793 C CA . GLU A 1 98 ? 5.595 -1.329 1.898 1.00 87.62 98 GLU A CA 1
ATOM 794 C C . GLU A 1 98 ? 5.803 -0.819 3.329 1.00 87.62 98 GLU A C 1
ATOM 796 O O . GLU A 1 98 ? 4.949 -1.007 4.194 1.00 87.62 98 GLU A O 1
ATOM 801 N N . GLN A 1 99 ? 6.882 -0.066 3.562 1.00 86.56 99 GLN A N 1
ATOM 802 C CA . GLN A 1 99 ? 7.132 0.569 4.858 1.00 86.56 99 GLN A CA 1
ATOM 803 C C . GLN A 1 99 ? 6.035 1.561 5.248 1.00 86.56 99 GLN A C 1
ATOM 805 O O . GLN A 1 99 ? 5.638 1.630 6.412 1.00 86.56 99 GLN A O 1
ATOM 810 N N . THR A 1 100 ? 5.568 2.358 4.289 1.00 83.69 100 THR A N 1
ATOM 811 C CA . THR A 1 100 ? 4.514 3.347 4.527 1.00 83.69 100 THR A CA 1
ATOM 812 C C . THR A 1 100 ? 3.184 2.659 4.819 1.00 83.69 100 THR A C 1
ATOM 814 O O . THR A 1 100 ? 2.448 3.101 5.698 1.00 83.69 100 THR A O 1
ATOM 817 N N . LEU A 1 101 ? 2.888 1.564 4.124 1.00 85.75 101 LEU A N 1
ATOM 818 C CA . LEU A 1 101 ? 1.665 0.801 4.307 1.00 85.75 101 LEU A CA 1
ATOM 819 C C . LEU A 1 101 ? 1.585 0.178 5.706 1.00 85.75 101 LEU A C 1
ATOM 821 O O . LEU A 1 101 ? 0.581 0.341 6.399 1.00 85.75 101 LEU A O 1
ATOM 825 N N . ASP A 1 102 ? 2.660 -0.461 6.165 1.00 89.00 102 ASP A N 1
ATOM 826 C CA . ASP A 1 102 ? 2.698 -1.071 7.498 1.00 89.00 102 ASP A CA 1
ATOM 827 C C . ASP A 1 102 ? 2.556 -0.011 8.614 1.00 89.00 102 ASP A C 1
ATOM 829 O O . ASP A 1 102 ? 1.884 -0.232 9.628 1.00 89.00 102 ASP A O 1
ATOM 833 N N . GLN A 1 103 ? 3.120 1.188 8.410 1.00 83.44 103 GLN A N 1
ATOM 834 C CA . GLN A 1 103 ? 2.921 2.330 9.312 1.00 83.44 103 GLN A CA 1
ATOM 835 C C . GLN A 1 103 ? 1.464 2.803 9.342 1.00 83.44 103 GLN A C 1
ATOM 837 O O . GLN A 1 103 ? 0.942 3.102 10.416 1.00 83.44 103 GLN A O 1
ATOM 842 N N . GLN A 1 104 ? 0.800 2.870 8.185 1.00 82.88 104 GLN A N 1
ATOM 843 C CA . GLN A 1 104 ? -0.609 3.259 8.111 1.00 82.88 104 GLN A CA 1
ATOM 844 C C . GLN A 1 104 ? -1.507 2.247 8.816 1.00 82.88 104 GLN A C 1
ATOM 846 O O . GLN A 1 104 ? -2.382 2.651 9.576 1.00 82.88 104 GLN A O 1
ATOM 851 N N . PHE A 1 105 ? -1.258 0.949 8.639 1.00 89.38 105 PHE A N 1
ATOM 852 C CA . PHE A 1 105 ? -1.991 -0.081 9.370 1.00 89.38 105 PHE A CA 1
ATOM 853 C C . PHE A 1 105 ? -1.829 0.054 10.882 1.00 89.38 105 PHE A C 1
ATOM 855 O O . PHE A 1 105 ? -2.828 0.052 11.594 1.00 89.38 105 PHE A O 1
ATOM 862 N N . THR A 1 106 ? -0.599 0.266 11.355 1.00 86.94 106 THR A N 1
ATOM 863 C CA . THR A 1 106 ? -0.333 0.499 12.783 1.00 86.94 106 THR A CA 1
ATOM 864 C C . THR A 1 106 ? -1.132 1.701 13.306 1.00 86.94 106 THR A C 1
ATOM 866 O O . THR A 1 106 ? -1.740 1.637 14.373 1.00 86.94 106 THR A O 1
ATOM 869 N N . ALA A 1 107 ? -1.185 2.792 12.535 1.00 83.94 107 ALA A N 1
ATOM 870 C CA . ALA A 1 107 ? -1.957 3.980 12.898 1.00 83.94 107 ALA A CA 1
ATOM 871 C C . ALA A 1 107 ? -3.478 3.734 12.896 1.00 83.94 107 ALA A C 1
ATOM 873 O O . ALA A 1 107 ? -4.186 4.267 13.753 1.00 83.94 107 ALA A O 1
ATOM 874 N N . LEU A 1 108 ? -3.995 2.931 11.958 1.00 84.62 108 LEU A N 1
ATOM 875 C CA . LEU A 1 108 ? -5.410 2.549 11.922 1.00 84.62 108 LEU A CA 1
ATOM 876 C C . LEU A 1 108 ? -5.794 1.713 13.147 1.00 84.62 108 LEU A C 1
ATOM 878 O O . LEU A 1 108 ? -6.839 1.969 13.738 1.00 84.62 108 LEU A O 1
ATOM 882 N N . GLU A 1 109 ? -4.949 0.773 13.566 1.00 87.31 109 GLU A N 1
ATOM 883 C CA . GLU A 1 109 ? -5.188 -0.053 14.759 1.00 87.31 109 GLU A CA 1
ATOM 884 C C . GLU A 1 109 ? -5.179 0.757 16.057 1.00 87.31 109 GLU A C 1
ATOM 886 O O . GLU A 1 109 ? -5.945 0.465 16.978 1.00 87.31 109 GLU A O 1
ATOM 891 N N . GLU A 1 110 ? -4.326 1.781 16.135 1.00 86.44 110 GLU A N 1
ATOM 892 C CA . GLU A 1 110 ? -4.282 2.697 17.276 1.00 86.44 110 GLU A CA 1
ATOM 893 C C . GLU A 1 110 ? -5.524 3.600 17.321 1.00 86.44 110 GLU A C 1
ATOM 895 O O . GLU A 1 110 ? -6.111 3.807 18.385 1.00 86.44 110 GLU A O 1
ATOM 900 N N . PHE A 1 111 ? -5.953 4.125 16.170 1.00 82.19 111 PHE A N 1
ATOM 901 C CA . PHE A 1 111 ? -7.086 5.047 16.092 1.00 82.19 111 PHE A CA 1
ATOM 902 C C . PHE A 1 111 ? -8.446 4.351 16.237 1.00 82.19 111 PHE A C 1
ATOM 904 O O . PHE A 1 111 ? -9.356 4.901 16.864 1.00 82.19 111 PHE A O 1
ATOM 911 N N . TYR A 1 112 ? -8.596 3.152 15.672 1.00 84.00 112 TYR A N 1
ATOM 912 C CA . TYR A 1 112 ? -9.824 2.359 15.701 1.00 84.00 112 TYR A CA 1
ATOM 913 C C . TYR A 1 112 ? -9.676 1.165 16.652 1.00 84.00 112 TYR A C 1
ATOM 915 O O . TYR A 1 112 ? -9.553 0.013 16.245 1.00 84.00 112 TYR A O 1
ATOM 923 N N . ALA A 1 113 ? -9.674 1.452 17.955 1.00 83.12 113 ALA A N 1
ATOM 924 C CA . ALA A 1 113 ? -9.355 0.467 18.988 1.00 83.12 113 ALA A CA 1
ATOM 925 C C . ALA A 1 113 ? -10.473 -0.555 19.295 1.00 83.12 113 ALA A C 1
ATOM 927 O O . ALA A 1 113 ? -10.239 -1.474 20.092 1.00 83.12 113 ALA A O 1
ATOM 928 N N . ASP A 1 114 ? -11.667 -0.390 18.721 1.00 88.94 114 ASP A N 1
ATOM 929 C CA . ASP A 1 114 ? -12.804 -1.286 18.928 1.00 88.94 114 ASP A CA 1
ATOM 930 C C . ASP A 1 114 ? -12.661 -2.619 18.173 1.00 88.94 114 ASP A C 1
ATOM 932 O O . ASP A 1 114 ? -11.951 -2.712 17.175 1.00 88.94 114 ASP A O 1
ATOM 936 N N . ASP A 1 115 ? -13.329 -3.657 18.679 1.00 89.62 115 ASP A N 1
ATOM 937 C CA . ASP A 1 115 ? -13.148 -5.043 18.220 1.00 89.62 115 ASP A CA 1
ATOM 938 C C . ASP A 1 115 ? -13.598 -5.259 16.763 1.00 89.62 115 ASP A C 1
ATOM 940 O O . ASP A 1 115 ? -12.900 -5.910 15.982 1.00 89.62 115 ASP A O 1
ATOM 944 N N . ASP A 1 116 ? -14.713 -4.631 16.371 1.00 88.25 116 ASP A N 1
ATOM 945 C CA . ASP A 1 116 ? -15.243 -4.705 15.003 1.00 88.25 116 ASP A CA 1
ATOM 946 C C . ASP A 1 116 ? -14.245 -4.104 14.001 1.00 88.25 116 ASP A C 1
ATOM 948 O O . ASP A 1 116 ? -13.907 -4.718 12.987 1.00 88.25 116 ASP A O 1
ATOM 952 N N . SER A 1 117 ? -13.728 -2.910 14.310 1.00 90.69 117 SER A N 1
ATOM 953 C CA . SER A 1 117 ? -12.736 -2.230 13.477 1.00 90.69 117 SER A CA 1
ATOM 954 C C . SER A 1 117 ? -11.425 -3.006 13.369 1.00 90.69 117 SER A C 1
ATOM 956 O O . SER A 1 117 ? -10.872 -3.124 12.276 1.00 90.69 117 SER A O 1
ATOM 958 N N . LYS A 1 118 ? -10.929 -3.568 14.478 1.00 91.62 118 LYS A N 1
ATOM 959 C CA . LYS A 1 118 ? -9.708 -4.390 14.484 1.00 91.62 118 LYS A CA 1
ATOM 960 C C . LYS A 1 118 ? -9.853 -5.639 13.630 1.00 91.62 118 LYS A C 1
ATOM 962 O O . LYS A 1 118 ? -8.949 -5.950 12.860 1.00 91.62 118 LYS A O 1
ATOM 967 N N . THR A 1 119 ? -10.996 -6.313 13.728 1.00 93.62 119 THR A N 1
ATOM 968 C CA . THR A 1 119 ? -11.295 -7.490 12.904 1.00 93.62 119 THR A CA 1
ATOM 969 C C . THR A 1 119 ? -11.228 -7.136 11.420 1.00 93.62 119 THR A C 1
ATOM 971 O O . THR A 1 119 ? -10.539 -7.806 10.655 1.00 93.62 119 THR A O 1
ATOM 974 N N . LEU A 1 120 ? -11.850 -6.024 11.023 1.00 93.94 120 LEU A N 1
ATOM 975 C CA . LEU A 1 120 ? -11.842 -5.567 9.635 1.00 93.94 120 LEU A CA 1
ATOM 976 C C . LEU A 1 120 ? -10.437 -5.175 9.134 1.00 93.94 120 LEU A C 1
ATOM 978 O O . LEU A 1 120 ? -10.084 -5.445 7.981 1.00 93.94 120 LEU A O 1
ATOM 982 N N . ILE A 1 121 ? -9.625 -4.543 9.988 1.00 93.62 121 ILE A N 1
ATOM 983 C CA . ILE A 1 121 ? -8.228 -4.215 9.671 1.00 93.62 121 ILE A CA 1
ATOM 984 C C . ILE A 1 121 ? -7.428 -5.498 9.417 1.00 93.62 121 ILE A C 1
ATOM 986 O O . ILE A 1 121 ? -6.741 -5.593 8.399 1.00 93.62 121 ILE A O 1
ATOM 990 N N . GLU A 1 122 ? -7.544 -6.496 10.294 1.00 95.81 122 GLU A N 1
ATOM 991 C CA . GLU A 1 122 ? -6.836 -7.774 10.158 1.00 95.81 122 GLU A CA 1
ATOM 992 C C . GLU A 1 122 ? -7.283 -8.564 8.921 1.00 95.81 122 GLU A C 1
ATOM 994 O O . GLU A 1 122 ? -6.452 -9.100 8.184 1.00 95.81 122 GLU A O 1
ATOM 999 N N . GLU A 1 123 ? -8.581 -8.591 8.621 1.00 96.19 123 GLU A N 1
ATOM 1000 C CA . GLU A 1 123 ? -9.097 -9.180 7.381 1.00 96.19 123 GLU A CA 1
ATOM 1001 C C . GLU A 1 123 ? -8.489 -8.511 6.142 1.00 96.19 123 GLU A C 1
ATOM 1003 O O . GLU A 1 123 ? -8.012 -9.195 5.232 1.00 96.19 123 GLU A O 1
ATOM 1008 N N . THR A 1 124 ? -8.428 -7.178 6.129 1.00 96.38 124 THR A N 1
ATOM 1009 C CA . THR A 1 124 ? -7.849 -6.421 5.010 1.00 96.38 124 THR A CA 1
ATOM 1010 C C . THR A 1 124 ? -6.349 -6.680 4.873 1.00 96.38 124 THR A C 1
ATOM 1012 O O . THR A 1 124 ? -5.865 -6.897 3.760 1.00 96.38 124 THR A O 1
ATOM 1015 N N . LYS A 1 125 ? -5.600 -6.735 5.984 1.00 96.88 125 LYS A N 1
ATOM 1016 C CA . LYS A 1 125 ? -4.176 -7.110 5.975 1.00 96.88 125 LYS A CA 1
ATOM 1017 C C . LYS A 1 125 ? -3.962 -8.488 5.353 1.00 96.88 125 LYS A C 1
ATOM 1019 O O . LYS A 1 125 ? -3.050 -8.646 4.544 1.00 96.88 125 LYS A O 1
ATOM 1024 N N . ASN A 1 126 ? -4.813 -9.463 5.674 1.00 97.44 126 ASN A N 1
ATOM 1025 C CA . ASN A 1 126 ? -4.734 -10.809 5.104 1.00 97.44 126 ASN A CA 1
ATOM 1026 C C . ASN A 1 126 ? -5.004 -10.824 3.592 1.00 97.44 126 ASN A C 1
ATOM 1028 O O . ASN A 1 126 ? -4.345 -11.562 2.859 1.00 97.44 126 ASN A O 1
ATOM 1032 N N . LEU A 1 127 ? -5.945 -10.011 3.104 1.00 97.19 127 LEU A N 1
ATOM 1033 C CA . LEU A 1 127 ? -6.195 -9.868 1.666 1.00 97.19 127 LEU A CA 1
ATOM 1034 C C . LEU A 1 127 ? -4.999 -9.230 0.948 1.00 97.19 127 LEU A C 1
ATOM 1036 O O . LEU A 1 127 ? -4.551 -9.743 -0.076 1.00 97.19 127 LEU A O 1
ATOM 1040 N N . ILE A 1 128 ? -4.427 -8.166 1.515 1.00 96.19 128 ILE A N 1
ATOM 1041 C CA . ILE A 1 128 ? -3.226 -7.526 0.963 1.00 96.19 128 ILE A CA 1
ATOM 1042 C C . ILE A 1 128 ? -2.017 -8.467 1.001 1.00 96.19 128 ILE A C 1
ATOM 1044 O O . ILE A 1 128 ? -1.210 -8.448 0.075 1.00 96.19 128 ILE A O 1
ATOM 1048 N N . ALA A 1 129 ? -1.882 -9.305 2.032 1.00 96.62 129 ALA A N 1
ATOM 1049 C CA . ALA A 1 129 ? -0.804 -10.287 2.118 1.00 96.62 129 ALA A CA 1
ATOM 1050 C C . ALA A 1 129 ? -0.827 -11.272 0.940 1.00 96.62 129 ALA A C 1
ATOM 1052 O O . ALA A 1 129 ? 0.225 -11.530 0.363 1.00 96.62 129 ALA A O 1
ATOM 1053 N N . LYS A 1 130 ? -2.012 -11.734 0.521 1.00 97.62 130 LYS A N 1
ATOM 1054 C CA . LYS A 1 130 ? -2.160 -12.576 -0.678 1.00 97.62 130 LYS A CA 1
ATOM 1055 C C . LYS A 1 130 ? -1.723 -11.838 -1.942 1.00 97.62 130 LYS A C 1
ATOM 1057 O O . LYS A 1 130 ? -0.900 -12.343 -2.689 1.00 97.62 130 LYS A O 1
ATOM 1062 N N . LEU A 1 131 ? -2.165 -10.592 -2.120 1.00 97.00 131 LEU A N 1
ATOM 1063 C CA . LEU A 1 131 ? -1.744 -9.779 -3.267 1.00 97.00 131 LEU A CA 1
ATOM 1064 C C . LEU A 1 131 ? -0.226 -9.523 -3.278 1.00 97.00 131 LEU A C 1
ATOM 1066 O O . LEU A 1 131 ? 0.382 -9.486 -4.344 1.00 97.00 131 LEU A O 1
ATOM 1070 N N . ARG A 1 132 ? 0.415 -9.383 -2.110 1.00 95.00 132 ARG A N 1
ATOM 1071 C CA . ARG A 1 132 ? 1.883 -9.298 -1.991 1.00 95.00 132 ARG A CA 1
ATOM 1072 C C . ARG A 1 132 ? 2.579 -10.601 -2.403 1.00 95.00 132 ARG A C 1
ATOM 1074 O O . ARG A 1 132 ? 3.701 -10.541 -2.898 1.00 95.00 132 ARG A O 1
ATOM 1081 N N . GLU A 1 133 ? 1.965 -11.758 -2.171 1.00 96.81 133 GLU A N 1
ATOM 1082 C CA . GLU A 1 133 ? 2.482 -13.048 -2.643 1.00 96.81 133 GLU A CA 1
ATOM 1083 C C . GLU A 1 133 ? 2.370 -13.151 -4.165 1.00 96.81 133 GLU A C 1
ATOM 1085 O O . GLU A 1 133 ? 3.388 -13.399 -4.811 1.00 96.81 133 GLU A O 1
ATOM 1090 N N . ASP A 1 134 ? 1.204 -12.826 -4.730 1.00 96.75 134 ASP A N 1
ATOM 1091 C CA . ASP A 1 134 ? 0.982 -12.793 -6.182 1.00 96.75 134 ASP A CA 1
ATOM 1092 C C . ASP A 1 134 ? 1.995 -11.869 -6.881 1.00 96.75 134 ASP A C 1
ATOM 1094 O O . ASP A 1 134 ? 2.574 -12.213 -7.908 1.00 96.75 134 ASP A O 1
ATOM 1098 N N . TYR A 1 135 ? 2.288 -10.706 -6.289 1.00 94.31 135 TYR A N 1
ATOM 1099 C CA . TYR A 1 135 ? 3.284 -9.775 -6.820 1.00 94.31 135 TYR A CA 1
ATOM 1100 C C . TYR A 1 135 ? 4.690 -10.390 -6.915 1.00 94.31 135 TYR A C 1
ATOM 1102 O O . TYR A 1 135 ? 5.382 -10.188 -7.909 1.00 94.31 135 TYR A O 1
ATOM 1110 N N . LYS A 1 136 ? 5.110 -11.186 -5.922 1.00 94.19 136 LYS A N 1
ATOM 1111 C C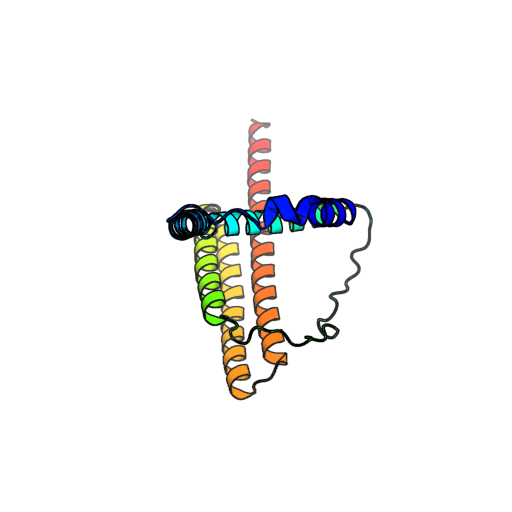A . LYS A 1 136 ? 6.409 -11.884 -5.960 1.00 94.19 136 LYS A CA 1
ATOM 1112 C C . LYS A 1 136 ? 6.456 -12.967 -7.033 1.00 94.19 136 LYS A C 1
ATOM 1114 O O . LYS A 1 136 ? 7.538 -13.323 -7.498 1.00 94.19 136 LYS A O 1
ATOM 1119 N N . GLU A 1 137 ? 5.315 -13.554 -7.380 1.00 96.25 137 GLU A N 1
ATOM 1120 C CA . GLU A 1 137 ? 5.230 -14.482 -8.508 1.00 96.25 137 GLU A CA 1
ATOM 1121 C C . GLU A 1 137 ? 5.381 -13.733 -9.833 1.00 96.25 137 GLU A C 1
ATOM 1123 O O . GLU A 1 137 ? 6.179 -14.156 -10.670 1.00 96.25 137 GLU A O 1
ATOM 1128 N N . LEU A 1 138 ? 4.729 -12.574 -9.967 1.00 94.00 138 LEU A N 1
ATOM 1129 C CA . LEU A 1 138 ? 4.876 -11.694 -11.128 1.00 94.00 138 LEU A CA 1
ATOM 1130 C C . LEU A 1 138 ? 6.315 -11.180 -11.295 1.00 94.00 138 LEU A C 1
ATOM 1132 O O . LEU A 1 138 ? 6.813 -11.143 -12.414 1.00 94.00 138 LEU A O 1
ATOM 1136 N N . GLU A 1 139 ? 7.025 -10.847 -10.211 1.00 90.69 139 GLU A N 1
ATOM 1137 C CA . GLU A 1 139 ? 8.450 -10.478 -10.280 1.00 90.69 139 GLU A CA 1
ATOM 1138 C C . GLU A 1 139 ? 9.295 -11.593 -10.913 1.00 90.69 139 GLU A C 1
ATOM 1140 O O . GLU A 1 139 ? 10.056 -11.346 -11.848 1.00 90.69 139 GLU A O 1
ATOM 1145 N N . LYS A 1 140 ? 9.116 -12.842 -10.464 1.00 93.38 140 LYS A N 1
ATOM 1146 C CA . LYS A 1 140 ? 9.828 -14.001 -11.030 1.00 93.38 140 LYS A CA 1
ATOM 1147 C C . LYS A 1 140 ? 9.452 -14.243 -12.488 1.00 93.38 140 LYS A C 1
ATOM 1149 O O . LYS A 1 140 ? 10.304 -14.603 -13.300 1.00 93.38 140 LYS A O 1
ATOM 1154 N N . GLU A 1 141 ? 8.174 -14.084 -12.821 1.00 91.31 141 GLU A N 1
ATOM 1155 C CA . GLU A 1 141 ? 7.700 -14.226 -14.193 1.00 91.31 141 GLU A CA 1
ATOM 1156 C C . GLU A 1 141 ? 8.339 -13.167 -15.095 1.00 91.31 141 GLU A C 1
ATOM 1158 O O . GLU A 1 141 ? 8.855 -13.517 -16.159 1.00 91.31 141 GLU A O 1
ATOM 1163 N N . LEU A 1 142 ? 8.407 -11.911 -14.649 1.00 89.81 142 LEU A N 1
ATOM 1164 C CA . LEU A 1 142 ? 9.051 -10.819 -15.376 1.00 89.81 142 LEU A CA 1
ATOM 1165 C C . LEU A 1 142 ? 10.549 -11.073 -15.567 1.00 89.81 142 LEU A C 1
ATOM 1167 O O . LEU A 1 142 ? 11.048 -10.906 -16.675 1.00 89.81 142 LEU A O 1
ATOM 1171 N N . GLU A 1 143 ? 11.259 -11.531 -14.533 1.00 88.19 143 GLU A N 1
ATOM 1172 C CA . GLU A 1 143 ? 12.678 -11.903 -14.637 1.00 88.19 143 GLU A CA 1
ATOM 1173 C C . GLU A 1 143 ? 12.914 -13.013 -15.673 1.00 88.19 143 GLU A C 1
ATOM 1175 O O . GLU A 1 143 ? 13.927 -13.013 -16.374 1.00 88.19 143 GLU A O 1
ATOM 1180 N N . SER A 1 144 ? 11.981 -13.963 -15.779 1.00 89.44 144 SER A N 1
ATOM 1181 C CA . SER A 1 144 ? 12.104 -15.101 -16.694 1.00 89.44 144 SER A CA 1
ATOM 1182 C C . SER A 1 144 ? 11.675 -14.797 -18.133 1.00 89.44 144 SER A C 1
ATOM 1184 O O . SER A 1 144 ? 12.257 -15.342 -19.072 1.00 89.44 144 SER A O 1
ATOM 1186 N N . THR A 1 145 ? 10.659 -13.951 -18.317 1.00 89.62 145 THR A N 1
ATOM 1187 C CA . THR A 1 145 ? 10.019 -13.699 -19.618 1.00 89.62 145 THR A CA 1
ATOM 1188 C C . THR A 1 145 ? 10.425 -12.366 -20.238 1.00 89.62 145 THR A C 1
ATOM 1190 O O . THR A 1 145 ? 10.465 -12.261 -21.463 1.00 89.62 145 THR A O 1
ATOM 1193 N N . GLY A 1 146 ? 10.712 -11.350 -19.417 1.00 83.50 146 GLY A N 1
ATOM 1194 C CA . GLY A 1 146 ? 10.871 -9.960 -19.846 1.00 83.50 146 GLY A CA 1
ATOM 1195 C C . GLY A 1 146 ? 9.605 -9.355 -20.463 1.00 83.50 146 GLY A C 1
ATOM 1196 O O . GLY A 1 146 ? 9.700 -8.371 -21.192 1.00 83.50 146 GLY A O 1
ATOM 1197 N N . ASP A 1 147 ? 8.436 -9.962 -20.241 1.00 84.56 147 ASP A N 1
ATOM 1198 C CA . ASP A 1 147 ? 7.190 -9.574 -20.897 1.00 84.56 147 ASP A CA 1
ATOM 1199 C C . ASP A 1 147 ? 6.581 -8.323 -20.246 1.00 84.56 147 ASP A C 1
ATOM 1201 O O . ASP A 1 147 ? 6.223 -8.316 -19.067 1.00 84.56 147 ASP A O 1
ATOM 1205 N N . GLU A 1 148 ? 6.411 -7.262 -21.036 1.00 84.19 148 GLU A N 1
ATOM 1206 C CA . GLU A 1 148 ? 5.819 -5.992 -20.597 1.00 84.19 148 GLU A CA 1
ATOM 1207 C C . GLU A 1 148 ? 4.395 -6.162 -20.036 1.00 84.19 148 GLU A C 1
ATOM 1209 O O . GLU A 1 148 ? 3.959 -5.388 -19.182 1.00 84.19 148 GLU A O 1
ATOM 1214 N N . ARG A 1 149 ? 3.668 -7.214 -20.436 1.00 85.44 149 ARG A N 1
ATOM 1215 C CA . ARG A 1 149 ? 2.345 -7.538 -19.877 1.00 85.44 149 ARG A CA 1
ATOM 1216 C C . ARG A 1 149 ? 2.414 -7.927 -18.402 1.00 85.44 149 ARG A C 1
ATOM 1218 O O . ARG A 1 149 ? 1.457 -7.681 -17.670 1.00 85.44 149 ARG A O 1
ATOM 1225 N N . VAL A 1 150 ? 3.538 -8.480 -17.946 1.00 86.69 150 VAL A N 1
ATOM 1226 C CA . VAL A 1 150 ? 3.752 -8.800 -16.529 1.00 86.69 150 VAL A CA 1
ATOM 1227 C C . VAL A 1 150 ? 3.895 -7.513 -15.718 1.00 86.69 150 VAL A C 1
ATOM 1229 O O . VAL A 1 150 ? 3.318 -7.407 -14.640 1.00 86.69 150 VAL A O 1
ATOM 1232 N N . VAL A 1 151 ? 4.538 -6.478 -16.271 1.00 84.50 151 VAL A N 1
ATOM 1233 C CA . VAL A 1 151 ? 4.593 -5.143 -15.644 1.00 84.50 151 VAL A CA 1
ATOM 1234 C C . VAL A 1 151 ? 3.186 -4.560 -15.477 1.00 84.50 151 VAL A C 1
ATOM 1236 O O . VAL A 1 151 ? 2.867 -4.008 -14.425 1.00 84.50 151 VAL A O 1
ATOM 1239 N N . LEU A 1 152 ? 2.307 -4.727 -16.471 1.00 84.12 152 LEU A N 1
ATOM 1240 C CA . LEU A 1 152 ? 0.903 -4.311 -16.353 1.00 84.12 152 LEU A CA 1
ATOM 1241 C C . LEU A 1 152 ? 0.169 -5.069 -15.238 1.00 84.12 152 LEU A C 1
ATOM 1243 O O . LEU A 1 152 ? -0.538 -4.447 -14.445 1.00 84.12 152 LEU A O 1
ATOM 1247 N N . ALA A 1 153 ? 0.366 -6.385 -15.129 1.00 89.56 153 ALA A N 1
ATOM 1248 C CA . ALA A 1 153 ? -0.208 -7.185 -14.045 1.00 89.56 153 ALA A CA 1
ATOM 1249 C C . ALA A 1 153 ? 0.323 -6.754 -12.662 1.00 89.56 153 ALA A C 1
ATOM 1251 O O . ALA A 1 153 ? -0.443 -6.658 -11.702 1.00 89.56 153 ALA A O 1
ATOM 1252 N N . MET A 1 154 ? 1.611 -6.411 -12.564 1.00 89.25 154 MET A N 1
ATOM 1253 C CA . MET A 1 154 ? 2.226 -5.865 -11.348 1.00 89.25 154 MET A CA 1
ATOM 1254 C C . MET A 1 154 ? 1.592 -4.526 -10.947 1.00 89.25 154 MET A C 1
ATOM 1256 O O . MET A 1 154 ? 1.266 -4.321 -9.777 1.00 89.25 154 MET A O 1
ATOM 1260 N N . ILE A 1 155 ? 1.353 -3.627 -11.908 1.00 85.00 155 ILE A N 1
ATOM 1261 C CA . ILE A 1 155 ? 0.646 -2.356 -11.674 1.00 85.00 155 ILE A CA 1
ATOM 1262 C C . ILE A 1 155 ? -0.788 -2.613 -11.192 1.00 85.00 155 ILE A C 1
ATOM 1264 O O . ILE A 1 155 ? -1.228 -2.005 -10.214 1.00 85.00 155 ILE A O 1
ATOM 1268 N N . GLN A 1 156 ? -1.510 -3.535 -11.832 1.00 88.94 156 GLN A N 1
ATOM 1269 C CA . GLN A 1 156 ? -2.875 -3.898 -11.438 1.00 88.94 156 GLN A CA 1
ATOM 1270 C C . GLN A 1 156 ? -2.932 -4.478 -10.020 1.00 88.94 156 GLN A C 1
ATOM 1272 O O . GLN A 1 156 ? -3.848 -4.160 -9.264 1.00 88.94 156 GLN A O 1
ATOM 1277 N N . ASN A 1 157 ? -1.940 -5.274 -9.618 1.00 94.12 157 ASN A N 1
ATOM 1278 C CA . ASN A 1 157 ? -1.837 -5.781 -8.253 1.00 94.12 157 ASN A CA 1
ATOM 1279 C C . ASN A 1 157 ? -1.732 -4.635 -7.227 1.00 94.12 157 ASN A C 1
ATOM 1281 O O . ASN A 1 157 ? -2.489 -4.604 -6.255 1.00 94.12 157 ASN A O 1
ATOM 1285 N N . TYR A 1 158 ? -0.876 -3.634 -7.476 1.00 89.62 158 TYR A N 1
ATOM 1286 C CA . TYR A 1 158 ? -0.806 -2.436 -6.629 1.00 89.62 158 TYR A CA 1
ATOM 1287 C C . TYR A 1 158 ? -2.143 -1.692 -6.555 1.00 89.62 158 TYR A C 1
ATOM 1289 O O . TYR A 1 158 ? -2.556 -1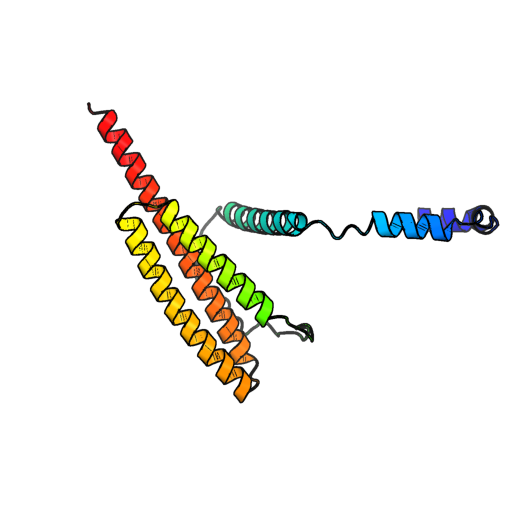.291 -5.466 1.00 89.62 158 TYR A O 1
ATOM 1297 N N . GLN A 1 159 ? -2.832 -1.526 -7.687 1.00 87.75 159 GLN A N 1
ATOM 1298 C CA . GLN A 1 159 ? -4.144 -0.873 -7.735 1.00 87.75 159 GLN A CA 1
ATOM 1299 C C . GLN A 1 159 ? -5.183 -1.615 -6.884 1.00 87.75 159 GLN A C 1
ATOM 1301 O O . GLN A 1 159 ? -5.925 -0.980 -6.136 1.00 87.75 159 GLN A O 1
ATOM 1306 N N . GLN A 1 160 ? -5.195 -2.951 -6.918 1.00 93.69 160 GLN A N 1
ATOM 1307 C CA . GLN A 1 160 ? -6.085 -3.759 -6.076 1.00 93.69 160 GLN A CA 1
ATOM 1308 C C . GLN A 1 160 ? -5.802 -3.553 -4.583 1.00 93.69 160 GLN A C 1
ATOM 1310 O O . GLN A 1 160 ? -6.729 -3.383 -3.793 1.00 93.69 160 GLN A O 1
ATOM 1315 N N . ARG A 1 161 ? -4.526 -3.494 -4.185 1.00 94.19 161 ARG A N 1
ATOM 1316 C CA . ARG A 1 161 ? -4.143 -3.225 -2.788 1.00 94.19 161 ARG A CA 1
ATOM 1317 C C . ARG A 1 161 ? -4.588 -1.839 -2.332 1.00 94.19 161 ARG A C 1
ATOM 1319 O O . ARG A 1 161 ? -5.060 -1.699 -1.210 1.00 94.19 161 ARG A O 1
ATOM 1326 N N . ILE A 1 162 ? -4.462 -0.829 -3.193 1.00 88.44 162 ILE A N 1
ATOM 1327 C CA . ILE A 1 162 ? -4.949 0.529 -2.914 1.00 88.44 162 ILE A CA 1
ATOM 1328 C C . ILE A 1 162 ? -6.471 0.523 -2.733 1.00 88.44 162 ILE A C 1
ATOM 1330 O O . ILE A 1 162 ? -6.959 1.057 -1.742 1.00 88.44 162 ILE A O 1
ATOM 1334 N N . SER A 1 163 ? -7.206 -0.153 -3.618 1.00 90.00 163 SER A N 1
ATOM 1335 C CA . SER A 1 163 ? -8.667 -0.251 -3.532 1.00 90.00 163 SER A CA 1
ATOM 1336 C C . SER A 1 163 ? -9.139 -0.896 -2.221 1.00 90.00 163 SER A C 1
ATOM 1338 O O . SER A 1 163 ? -10.046 -0.375 -1.573 1.00 90.00 163 SER A O 1
ATOM 1340 N N . LEU A 1 164 ? -8.471 -1.962 -1.763 1.00 93.19 164 LEU A N 1
ATOM 1341 C CA . LEU A 1 164 ? -8.762 -2.581 -0.463 1.00 93.19 164 LEU A CA 1
ATOM 1342 C C . LEU A 1 164 ? -8.537 -1.619 0.714 1.00 93.19 164 LEU A C 1
ATOM 1344 O O . LEU A 1 164 ? -9.303 -1.628 1.678 1.00 93.19 164 LEU A O 1
ATOM 1348 N N . LEU A 1 165 ? -7.499 -0.779 0.651 1.00 90.12 165 LEU A N 1
ATOM 1349 C CA . LEU A 1 165 ? -7.223 0.217 1.691 1.00 90.12 165 LEU A CA 1
ATOM 1350 C C . LEU A 1 165 ? -8.272 1.325 1.715 1.00 90.12 165 LEU A C 1
ATOM 1352 O O . LEU A 1 165 ? -8.702 1.742 2.791 1.00 90.12 165 LEU A O 1
ATOM 1356 N N . GLU A 1 166 ? -8.699 1.794 0.546 1.00 85.62 166 GLU A N 1
ATOM 1357 C CA . GLU A 1 166 ? -9.767 2.786 0.428 1.00 85.62 166 GLU A CA 1
ATOM 1358 C C . GLU A 1 166 ? -11.083 2.246 0.996 1.00 85.62 166 GLU A C 1
ATOM 1360 O O . GLU A 1 166 ? -11.729 2.919 1.805 1.00 85.62 166 GLU A O 1
ATOM 1365 N N . GLU A 1 167 ? -11.443 1.007 0.652 1.00 90.44 167 GLU A N 1
ATOM 1366 C CA . GLU A 1 167 ? -12.631 0.335 1.180 1.00 90.44 167 GLU A CA 1
ATOM 1367 C C . GLU A 1 167 ? -12.559 0.170 2.707 1.00 90.44 167 GLU A C 1
ATOM 1369 O O . GLU A 1 167 ? -13.536 0.449 3.412 1.00 90.44 167 GLU A O 1
ATOM 1374 N N . LEU A 1 168 ? -11.397 -0.223 3.242 1.00 92.38 168 LEU A N 1
ATOM 1375 C CA . LEU A 1 168 ? -11.169 -0.315 4.684 1.00 92.38 168 LEU A CA 1
ATOM 1376 C C . LEU A 1 168 ? -11.420 1.031 5.371 1.00 92.38 168 LEU A C 1
ATOM 1378 O O . LEU A 1 168 ? -12.180 1.098 6.338 1.00 92.38 168 LEU A O 1
ATOM 1382 N N . VAL A 1 169 ? -10.826 2.116 4.868 1.00 88.94 169 VAL A N 1
ATOM 1383 C CA . VAL A 1 169 ? -10.989 3.456 5.453 1.00 88.94 169 VAL A CA 1
ATOM 1384 C C . VAL A 1 169 ? -12.452 3.901 5.423 1.00 88.94 169 VAL A C 1
ATOM 1386 O O . VAL A 1 169 ? -12.944 4.445 6.418 1.00 88.94 169 VAL A O 1
ATOM 1389 N N . GLN A 1 170 ? -13.173 3.645 4.329 1.00 88.69 170 GLN A N 1
ATOM 1390 C CA . GLN A 1 170 ? -14.601 3.958 4.227 1.00 88.69 170 GLN A CA 1
ATOM 1391 C C . GLN A 1 170 ? -15.423 3.205 5.278 1.00 88.69 170 GLN A C 1
ATOM 1393 O O . GLN A 1 170 ? -16.206 3.818 6.009 1.00 88.69 170 GLN A O 1
ATOM 1398 N N . LYS A 1 171 ? -15.210 1.892 5.411 1.00 88.38 171 LYS A N 1
ATOM 1399 C CA . LYS A 1 171 ? -15.920 1.054 6.387 1.00 88.38 171 LYS A CA 1
ATOM 1400 C C . LYS A 1 171 ? -15.613 1.449 7.831 1.00 88.38 171 LYS A C 1
ATOM 1402 O O . LYS A 1 171 ? -16.539 1.577 8.628 1.00 88.38 171 LYS A O 1
ATOM 1407 N N . LEU A 1 172 ? -14.350 1.709 8.166 1.00 87.25 172 LEU A N 1
ATOM 1408 C CA . LEU A 1 172 ? -13.951 2.177 9.500 1.00 87.25 172 LEU A CA 1
ATOM 1409 C C . LEU A 1 172 ? -14.603 3.523 9.848 1.00 87.25 172 LEU A C 1
ATOM 1411 O O . LEU A 1 172 ? -15.128 3.713 10.948 1.00 87.25 172 LEU A O 1
ATOM 1415 N N . THR A 1 173 ? -14.630 4.448 8.886 1.00 86.06 173 THR A N 1
ATOM 1416 C CA . THR A 1 173 ? -15.289 5.753 9.043 1.00 86.06 173 THR A CA 1
ATOM 1417 C C . THR A 1 173 ? -16.788 5.582 9.290 1.00 86.06 173 THR A C 1
ATOM 1419 O O . THR A 1 173 ? -17.349 6.207 10.192 1.00 86.06 173 THR A O 1
ATOM 1422 N N . TYR A 1 174 ? -17.434 4.684 8.545 1.00 85.69 174 TYR A N 1
ATOM 1423 C CA . TYR A 1 174 ? -18.846 4.359 8.718 1.00 85.69 174 TYR A CA 1
ATOM 1424 C C . TYR A 1 174 ? -19.149 3.755 10.100 1.00 85.69 174 TYR A C 1
ATOM 1426 O O . TYR A 1 174 ? -20.047 4.238 10.793 1.00 85.69 174 TYR A O 1
ATOM 1434 N N . ILE A 1 175 ? -18.363 2.769 10.552 1.00 84.00 175 ILE A N 1
ATOM 1435 C CA . ILE A 1 175 ? -18.495 2.156 11.888 1.00 84.00 175 ILE A CA 1
ATOM 1436 C C . ILE A 1 175 ? -18.390 3.221 12.984 1.00 84.00 175 ILE A C 1
ATOM 1438 O O . ILE A 1 175 ? -19.207 3.260 13.909 1.00 84.00 175 ILE A O 1
ATOM 1442 N N . LYS A 1 176 ? -17.416 4.129 12.870 1.00 83.06 176 LYS A N 1
ATOM 1443 C CA . LYS A 1 176 ? -17.237 5.225 13.824 1.00 83.06 176 LYS A CA 1
ATOM 1444 C C . LYS A 1 176 ? -18.452 6.152 13.874 1.00 83.06 176 LYS A C 1
ATOM 1446 O O . LYS A 1 176 ? -18.895 6.496 14.971 1.00 83.06 176 LYS A O 1
ATOM 1451 N N . HIS A 1 177 ? -19.008 6.526 12.721 1.00 83.44 177 HIS A N 1
ATOM 1452 C CA . HIS A 1 177 ? -20.209 7.361 12.663 1.00 83.44 177 HIS A CA 1
ATOM 1453 C C . HIS A 1 177 ? -21.423 6.687 13.313 1.00 83.44 177 HIS A C 1
ATOM 1455 O O . HIS A 1 177 ? -22.104 7.330 14.111 1.00 83.44 177 HIS A O 1
ATOM 1461 N N . LEU A 1 178 ? -21.650 5.393 13.060 1.00 84.50 178 LEU A N 1
ATOM 1462 C CA . LEU A 1 178 ? -22.736 4.637 13.699 1.00 84.50 178 LEU A CA 1
ATOM 1463 C C . LEU A 1 178 ? -22.609 4.601 15.230 1.00 84.50 178 LEU A C 1
ATOM 1465 O O . LEU A 1 178 ? -23.592 4.747 15.957 1.00 84.50 178 LEU A O 1
ATOM 1469 N N . LYS A 1 179 ? -21.390 4.421 15.752 1.00 78.69 179 LYS A N 1
ATOM 1470 C CA . LYS A 1 179 ? -21.153 4.400 17.206 1.00 78.69 179 LYS A CA 1
ATOM 1471 C C . LYS A 1 179 ? -21.377 5.772 17.851 1.00 78.69 179 LYS A C 1
ATOM 1473 O O . LYS A 1 179 ? -21.822 5.827 19.000 1.00 78.69 179 LYS A O 1
ATOM 1478 N N . GLN A 1 180 ? -21.107 6.863 17.130 1.00 77.81 180 GLN A N 1
ATOM 1479 C CA . GLN A 1 180 ? -21.378 8.229 17.589 1.00 77.81 180 GLN A CA 1
ATOM 1480 C C . GLN A 1 180 ? -22.879 8.550 17.601 1.00 77.81 180 GLN A C 1
ATOM 1482 O O . GLN A 1 180 ? -23.373 9.043 18.614 1.00 77.81 180 GLN A O 1
ATOM 1487 N N . SER A 1 181 ? -23.620 8.214 16.538 1.00 73.62 181 SER A N 1
ATOM 1488 C CA . SER A 1 181 ? -25.066 8.480 16.470 1.00 73.62 181 SER A CA 1
ATOM 1489 C C . SER A 1 181 ? -25.843 7.759 17.575 1.00 73.62 181 SER A C 1
ATOM 1491 O O . SER A 1 181 ? -26.693 8.360 18.228 1.00 73.62 181 SER A O 1
ATOM 1493 N N . ASN A 1 182 ? -25.490 6.503 17.864 1.00 70.00 182 ASN A N 1
ATOM 1494 C CA . ASN A 1 182 ? -26.143 5.719 18.917 1.00 70.00 182 ASN A CA 1
ATOM 1495 C C . ASN A 1 182 ? -25.899 6.291 20.329 1.00 70.00 182 ASN A C 1
ATOM 1497 O O . ASN A 1 182 ? -26.781 6.220 21.187 1.00 70.00 182 ASN A O 1
ATOM 1501 N N . HIS A 1 183 ? -24.727 6.888 20.584 1.00 64.00 183 HIS A N 1
ATOM 1502 C CA . HIS A 1 183 ? -24.443 7.549 21.865 1.00 64.00 183 HIS A CA 1
ATOM 1503 C C . HIS A 1 183 ? -25.252 8.841 22.050 1.00 64.00 183 HIS A C 1
ATOM 1505 O O . HIS A 1 183 ? -25.690 9.135 23.164 1.00 64.00 183 HIS A O 1
ATOM 1511 N N . GLU A 1 184 ? -25.478 9.610 20.982 1.00 58.78 184 GLU A N 1
ATOM 1512 C CA . GLU A 1 184 ? -26.268 10.844 21.053 1.00 58.78 184 GLU A CA 1
ATOM 1513 C C . GLU A 1 184 ? -27.764 10.582 21.274 1.00 58.78 184 GLU A C 1
ATOM 1515 O O . GLU A 1 184 ? -28.409 11.317 22.025 1.00 58.78 184 GLU A O 1
ATOM 1520 N N . GLU A 1 185 ? -28.324 9.532 20.669 1.00 56.03 185 GLU A N 1
ATOM 1521 C CA . GLU A 1 185 ? -29.727 9.151 20.882 1.00 56.03 185 GLU A CA 1
ATOM 1522 C C . GLU A 1 185 ? -29.977 8.611 22.295 1.00 56.03 185 GLU A C 1
ATOM 1524 O O . GLU A 1 185 ? -30.983 8.955 22.918 1.00 56.03 185 GLU A O 1
ATOM 1529 N N . SER A 1 186 ? -29.041 7.835 22.853 1.00 56.47 186 SER A N 1
ATOM 1530 C CA . SER A 1 186 ? -29.165 7.332 24.227 1.00 56.47 186 SER A CA 1
ATOM 1531 C C . SER A 1 186 ? -29.139 8.448 25.278 1.00 56.47 186 SER A C 1
ATOM 1533 O O . SER A 1 186 ? -29.757 8.291 26.326 1.00 56.47 186 SER A O 1
ATOM 1535 N N . ASN A 1 187 ? -28.442 9.560 25.021 1.00 56.00 187 ASN A N 1
ATOM 1536 C CA . ASN A 1 187 ? -28.334 10.680 25.964 1.00 56.00 187 ASN A CA 1
ATOM 1537 C C . ASN A 1 187 ? -29.509 11.675 25.864 1.00 56.00 187 ASN A C 1
ATOM 1539 O O . ASN A 1 187 ? -29.736 12.455 26.778 1.00 56.00 187 ASN A O 1
ATOM 1543 N N . LYS A 1 188 ? -30.271 11.663 24.761 1.00 52.12 188 LYS A N 1
ATOM 1544 C CA . LYS A 1 188 ? -31.492 12.482 24.609 1.00 52.12 188 LYS A CA 1
ATOM 1545 C C . LYS A 1 188 ? -32.735 11.839 25.232 1.00 52.12 188 LYS A C 1
ATOM 1547 O O . LYS A 1 188 ? -33.725 12.531 25.445 1.00 52.12 188 LYS A O 1
ATOM 1552 N N . ASN A 1 189 ? -32.680 10.534 25.494 1.00 52.47 189 ASN A N 1
ATOM 1553 C CA . ASN A 1 189 ? -33.783 9.743 26.041 1.00 52.47 189 ASN A CA 1
ATOM 1554 C C . ASN A 1 189 ? -33.625 9.424 27.545 1.00 52.47 189 ASN A C 1
ATOM 1556 O O . ASN A 1 189 ? -34.404 8.628 28.072 1.00 52.47 189 ASN A O 1
ATOM 1560 N N . ALA A 1 190 ? -32.628 10.016 28.213 1.00 47.88 190 ALA A N 1
ATOM 1561 C CA . ALA A 1 190 ? -32.395 9.943 29.659 1.00 47.88 190 ALA A CA 1
ATOM 1562 C C . ALA A 1 190 ? -32.704 11.297 30.315 1.00 47.88 190 ALA A C 1
ATOM 1564 O O . ALA A 1 190 ? -33.225 11.284 31.453 1.00 47.88 190 ALA A O 1
#

Radius of gyration: 27.2 Å; chains: 1; bounding box: 70×65×59 Å

Foldseek 3Di:
DVVVVVVCVVCVVVPPPDDDPPCPVVVVVVVVVVVPPPPPPCVVVVVVVVVVVVVVVVVVVPPPDDDPDDDPPDCPPPPVPDDPPPDPVVVVVVVVVVVVVVVVLVVQCVVLVDPVLVVLSVVLVVVLVVLVVVLVVLVVVCVVPVDVVSVVVNVVSVVVNVVSVVVSVVVSVVVVVVVVVVVVVVVVVD

Secondary structure (DSSP, 8-state):
-HHHHHHHHHTHHHHHS-PPPTTHHHHHHHHHHHH-----THHHHHHHHHHHHHHHHHHHHT-SS---------GGG----S---S---HHHHHHHHHHHHHHHHHHHHHH--SHHHHHHHHHHHHHHHHHHHHHHHHHHHHHHH--HHHHHHHHHHHHHHHHHHHHHHHHHHHHHHHHHHHHHHHHH--

Sequence (190 aa):
MSDLRNRIKENKSEFDEQELPFGHEARFQNRLKKMNRKPGRNWLKIAAAAVILIATGALLWDNDSSELNSSVETVADLELERQLPEELEIEEASKYYEQTLDQQFTALEEFYADDDSKTLIEETKNLIAKLREDYKELEKELESTGDERVVLAMIQNYQQRISLLEELVQKLTYIKHLKQSNHEESNKNA

pLDDT: mean 74.84, std 17.11, range [34.62, 97.62]